Protein AF-A0A9W7FNN8-F1 (afdb_monomer)

Sequence (179 aa):
MGNTVNIPQESGNGWVILHVDRQCIEVTVSSDQAADPKLLAFGVQPHDFRQKTEDFSTQVNAQVKPAYYKMFGAIAFATIFANIGTRLLEFNVAMVKAIAYIPLIWSIWVLIKTMKGLPEKISTVFESWKVLGITAEYYPGSKHSKPRLGFKLPTDQRGTNVARFPSTSSSSSSPMFNK

pLDDT: mean 76.09, std 14.09, range [31.81, 92.12]

Radius of gyration: 24.78 Å; Cα contacts (8 Å, |Δi|>4): 194; chains: 1; bounding box: 66×37×90 Å

Mean predicted aligned error: 11.47 Å

Secondary structure (DSSP, 8-state):
--------SSSBTTEEEEEEEEETTEEEE-TT-PPPHHHHHTT--HHHHHHHHHHHHHHHHHHHHHHHHHHHHHHHHHHHHHHHHHHH--S-HHHHHHHHHHHHHHHHHHHHHHHHHHHHHHHHHTGGGGGGT-EEEEE--BTTB--EEEEEPPB-TTS-B------------------

Structure (mmCIF, N/CA/C/O backbone):
data_AF-A0A9W7FNN8-F1
#
_entry.id   AF-A0A9W7FNN8-F1
#
loop_
_atom_site.group_PDB
_atom_site.id
_atom_site.type_symbol
_atom_site.label_atom_id
_atom_site.label_alt_id
_atom_site.label_comp_id
_atom_site.label_asym_id
_atom_site.label_entity_id
_atom_site.label_seq_id
_atom_site.pdbx_PDB_ins_code
_atom_site.Cartn_x
_atom_site.Cartn_y
_atom_site.Cartn_z
_atom_site.occupancy
_atom_site.B_iso_or_equiv
_atom_site.auth_seq_id
_atom_site.auth_comp_id
_atom_site.auth_asym_id
_atom_site.auth_atom_id
_atom_site.pdbx_PDB_model_num
ATOM 1 N N . MET A 1 1 ? 13.471 -17.388 6.852 1.00 31.81 1 MET A N 1
ATOM 2 C CA . MET A 1 1 ? 12.270 -18.170 7.207 1.00 31.81 1 MET A CA 1
ATOM 3 C C . MET A 1 1 ? 11.474 -17.321 8.183 1.00 31.81 1 MET A C 1
ATOM 5 O O . MET A 1 1 ? 11.902 -17.168 9.316 1.00 31.81 1 MET A O 1
ATOM 9 N N . GLY A 1 2 ? 10.453 -16.610 7.700 1.00 33.38 2 GLY A N 1
ATOM 10 C CA . GLY A 1 2 ? 9.653 -15.715 8.540 1.00 33.38 2 GLY A CA 1
ATOM 11 C C . GLY A 1 2 ? 8.523 -16.500 9.188 1.00 33.38 2 GLY A C 1
ATOM 12 O O . GLY A 1 2 ? 7.843 -17.240 8.482 1.00 33.38 2 GLY A O 1
ATOM 13 N N . ASN A 1 3 ? 8.349 -16.352 10.502 1.00 33.22 3 ASN A N 1
ATOM 14 C CA . ASN A 1 3 ? 7.193 -16.873 11.225 1.00 33.22 3 ASN A CA 1
ATOM 15 C C . ASN A 1 3 ? 5.914 -16.449 10.496 1.00 33.22 3 ASN A C 1
ATOM 17 O O . ASN A 1 3 ? 5.559 -15.270 10.482 1.00 33.22 3 ASN A O 1
ATOM 21 N N . THR A 1 4 ? 5.217 -17.412 9.900 1.00 39.44 4 THR A N 1
ATOM 22 C CA . THR A 1 4 ? 3.808 -17.282 9.544 1.00 39.44 4 THR A CA 1
ATOM 23 C C . THR A 1 4 ? 3.034 -17.191 10.846 1.00 39.44 4 THR A C 1
ATOM 25 O O . THR A 1 4 ? 2.584 -18.193 11.396 1.00 39.44 4 THR A O 1
ATOM 28 N N . VAL A 1 5 ? 2.923 -15.975 11.378 1.00 51.59 5 VAL A N 1
ATOM 29 C CA . VAL A 1 5 ? 1.846 -15.640 12.303 1.00 51.59 5 VAL A CA 1
ATOM 30 C C . VAL A 1 5 ? 0.560 -16.057 11.588 1.00 51.59 5 VAL A C 1
ATOM 32 O O . VAL A 1 5 ? 0.336 -15.649 10.447 1.00 51.59 5 VAL A O 1
ATOM 35 N N . ASN A 1 6 ? -0.219 -16.949 12.204 1.00 56.56 6 ASN A N 1
ATOM 36 C CA . ASN A 1 6 ? -1.525 -17.379 11.706 1.00 56.56 6 ASN A CA 1
ATOM 37 C C . ASN A 1 6 ? -2.451 -16.157 11.693 1.00 56.56 6 ASN A C 1
ATOM 39 O O . ASN A 1 6 ? -3.118 -15.855 12.680 1.00 56.56 6 ASN A O 1
ATOM 43 N N . ILE A 1 7 ? -2.416 -15.404 10.596 1.00 57.50 7 ILE A N 1
ATOM 44 C CA . ILE A 1 7 ? -3.214 -14.198 10.413 1.00 57.50 7 ILE A CA 1
ATOM 45 C C . ILE A 1 7 ? -4.575 -14.632 9.867 1.00 57.50 7 ILE A C 1
ATOM 47 O O . ILE A 1 7 ? -4.625 -15.320 8.839 1.00 57.50 7 ILE A O 1
ATOM 51 N N . PRO A 1 8 ? -5.677 -14.253 10.527 1.00 63.59 8 PRO A N 1
ATOM 52 C CA . PRO A 1 8 ? -7.001 -14.654 10.093 1.00 63.59 8 PRO A CA 1
ATOM 53 C C . PRO A 1 8 ? -7.336 -14.008 8.748 1.00 63.59 8 PRO A C 1
ATOM 55 O O . PRO A 1 8 ? -7.080 -12.826 8.509 1.00 63.59 8 PRO A O 1
ATOM 58 N N . GLN A 1 9 ? -7.880 -14.813 7.835 1.00 69.38 9 GLN A N 1
ATOM 59 C CA . GLN A 1 9 ? -8.266 -14.331 6.511 1.00 69.38 9 GLN A CA 1
ATOM 60 C C . GLN A 1 9 ? -9.584 -13.554 6.519 1.00 69.38 9 GLN A C 1
ATOM 62 O O . GLN A 1 9 ? -9.827 -12.792 5.583 1.00 69.38 9 GLN A O 1
ATOM 67 N N . GLU A 1 10 ? -10.363 -13.730 7.584 1.00 72.62 10 GLU A N 1
ATOM 68 C CA . GLU A 1 10 ? -11.702 -13.197 7.804 1.00 72.62 10 GLU A CA 1
ATOM 69 C C . GLU A 1 10 ? -11.789 -12.579 9.207 1.00 72.62 10 GLU A C 1
ATOM 71 O O . GLU A 1 10 ? -11.004 -12.914 10.099 1.00 72.62 10 GLU A O 1
ATOM 76 N N . SER A 1 11 ? -12.750 -11.678 9.423 1.00 74.50 11 SER A N 1
ATOM 77 C CA . SER A 1 11 ? -13.026 -11.120 10.751 1.00 74.50 11 SER A CA 1
ATOM 78 C C . SER A 1 11 ? -13.416 -12.233 11.737 1.00 74.50 11 SER A C 1
ATOM 80 O O . SER A 1 11 ? -14.366 -12.974 11.511 1.00 74.50 11 SER A O 1
ATOM 82 N N . GLY A 1 12 ? -12.724 -12.324 12.875 1.00 72.12 12 GLY A N 1
ATOM 83 C CA . GLY A 1 12 ? -12.831 -13.442 13.82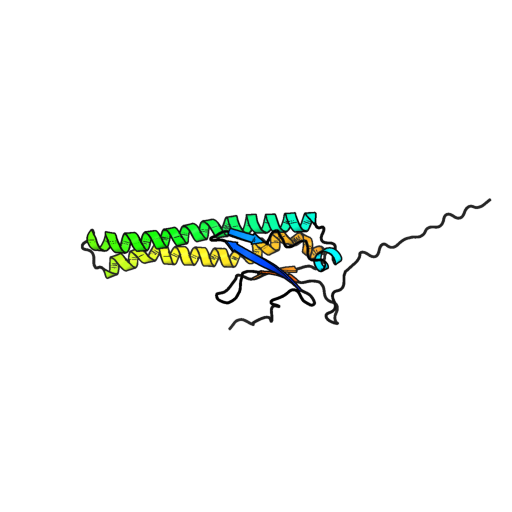3 1.00 72.12 12 GLY A CA 1
ATOM 84 C C . GLY A 1 12 ? -12.699 -13.012 15.286 1.00 72.12 12 GLY A C 1
ATOM 85 O O . GLY A 1 12 ? -12.889 -11.836 15.615 1.00 72.12 12 GLY A O 1
ATOM 86 N N . ASN A 1 13 ? -12.413 -13.956 16.188 1.00 68.38 13 ASN A N 1
ATOM 87 C CA . ASN A 1 13 ? -12.149 -13.647 17.599 1.00 68.38 13 ASN A CA 1
ATOM 88 C C . ASN A 1 13 ? -10.856 -12.825 17.708 1.00 68.38 13 ASN A C 1
ATOM 90 O O . ASN A 1 13 ? -9.796 -13.272 17.274 1.00 68.38 13 ASN A O 1
ATOM 94 N N . GLY A 1 14 ? -10.954 -11.604 18.239 1.00 73.88 14 GLY A N 1
ATOM 95 C CA . GLY A 1 14 ? -9.826 -10.680 18.378 1.00 73.88 14 GLY A CA 1
ATOM 96 C C . GLY A 1 14 ? -9.415 -9.907 17.122 1.00 73.88 14 GLY A C 1
ATOM 97 O O . GLY A 1 14 ? -8.509 -9.088 17.225 1.00 73.88 14 GLY A O 1
ATOM 98 N N . TRP A 1 15 ? -10.048 -10.118 15.959 1.00 79.69 15 TRP A N 1
ATOM 99 C CA . TRP A 1 15 ? -9.644 -9.459 14.707 1.00 79.69 15 TRP A CA 1
ATOM 100 C C . TRP A 1 15 ? -10.822 -8.950 13.881 1.00 79.69 15 TRP A C 1
ATOM 102 O O . TRP A 1 15 ? -11.808 -9.660 13.669 1.00 79.69 15 TRP A O 1
ATOM 112 N N . VAL A 1 16 ? -10.665 -7.742 13.347 1.00 81.06 16 VAL A N 1
ATOM 113 C CA . VAL A 1 16 ? -11.502 -7.175 12.284 1.00 81.06 16 VAL A CA 1
ATOM 114 C C . VAL A 1 16 ? -10.626 -6.985 11.054 1.00 81.06 16 VAL A C 1
ATOM 116 O O . VAL A 1 16 ? -9.593 -6.327 11.139 1.00 81.06 16 VAL A O 1
ATOM 119 N N . ILE A 1 17 ? -11.006 -7.577 9.924 1.00 80.62 17 ILE A N 1
ATOM 120 C CA . ILE A 1 17 ? -10.241 -7.509 8.676 1.00 80.62 17 ILE A CA 1
ATOM 121 C C . ILE A 1 17 ? -11.026 -6.686 7.657 1.00 80.62 17 ILE A C 1
ATOM 123 O O . ILE A 1 17 ? -12.119 -7.067 7.244 1.00 80.62 17 ILE A O 1
ATOM 127 N N . LEU A 1 18 ? -10.444 -5.574 7.213 1.00 80.44 18 LEU A N 1
ATOM 128 C CA . LEU A 1 18 ? -10.942 -4.813 6.075 1.00 80.44 18 LEU A CA 1
ATOM 129 C C . LEU A 1 18 ? -10.204 -5.239 4.810 1.00 80.44 18 LEU A C 1
ATOM 131 O O . LEU A 1 18 ? -8.967 -5.327 4.776 1.00 80.44 18 LEU A O 1
ATOM 135 N N . HIS A 1 19 ? -10.974 -5.495 3.758 1.00 78.56 19 HIS A N 1
ATOM 136 C CA . HIS A 1 19 ? -10.416 -5.791 2.452 1.00 78.56 19 HIS A CA 1
ATOM 137 C C . HIS A 1 19 ? -10.091 -4.482 1.758 1.00 78.56 19 HIS A C 1
ATOM 139 O O . HIS A 1 19 ? -10.927 -3.588 1.630 1.00 78.56 19 HIS A O 1
ATOM 145 N N . VAL A 1 20 ? -8.843 -4.382 1.324 1.00 73.94 20 VAL A N 1
ATOM 146 C CA . VAL A 1 20 ? -8.372 -3.221 0.597 1.00 73.94 20 VAL A CA 1
ATOM 147 C C . VAL A 1 20 ? -8.428 -3.583 -0.875 1.00 73.94 20 VAL A C 1
ATOM 149 O O . VAL A 1 20 ? -7.730 -4.496 -1.330 1.00 73.94 20 VAL A O 1
ATOM 152 N N . ASP A 1 21 ? -9.291 -2.902 -1.615 1.00 72.88 21 ASP A N 1
ATOM 153 C CA . ASP A 1 21 ? -9.341 -3.077 -3.052 1.00 72.88 21 ASP A CA 1
ATOM 154 C C . ASP A 1 21 ? -8.202 -2.310 -3.704 1.00 72.88 21 ASP A C 1
ATOM 156 O O . ASP A 1 21 ? -7.802 -1.215 -3.294 1.00 72.88 21 ASP A O 1
ATOM 160 N N . ARG A 1 22 ? -7.644 -2.958 -4.722 1.00 62.62 22 ARG A N 1
ATOM 161 C CA . ARG A 1 22 ? -6.532 -2.437 -5.492 1.00 62.62 22 ARG A CA 1
ATOM 162 C C . ARG A 1 22 ? -6.968 -2.282 -6.936 1.00 62.62 22 ARG A C 1
ATOM 164 O O . ARG A 1 22 ? -6.872 -3.232 -7.711 1.00 62.62 22 ARG A O 1
ATOM 171 N N . GLN A 1 23 ? -7.457 -1.101 -7.292 1.00 65.69 23 GLN A N 1
ATOM 172 C CA . GLN A 1 23 ? -7.793 -0.779 -8.675 1.00 65.69 23 GLN A CA 1
ATOM 173 C C . GLN A 1 23 ? -6.600 -0.091 -9.333 1.00 65.69 23 GLN A C 1
ATOM 175 O O . GLN A 1 23 ? -6.262 1.045 -9.007 1.00 65.69 23 GLN A O 1
ATOM 180 N N . CYS A 1 24 ? -5.938 -0.803 -10.249 1.00 59.69 24 CYS A N 1
ATOM 181 C CA . CYS A 1 24 ? -4.736 -0.371 -10.971 1.00 59.69 24 CYS A CA 1
ATOM 182 C C . CYS A 1 24 ? -3.555 -0.007 -10.047 1.00 59.69 24 CYS A C 1
ATOM 184 O O . CYS A 1 24 ? -2.635 -0.802 -9.857 1.00 59.69 24 CYS A O 1
ATOM 186 N N . ILE A 1 25 ? -3.582 1.199 -9.479 1.00 63.28 25 ILE A N 1
ATOM 187 C CA . ILE A 1 25 ? -2.537 1.807 -8.645 1.00 63.28 25 ILE A CA 1
ATOM 188 C C . ILE A 1 25 ? -3.136 2.371 -7.341 1.00 63.28 25 ILE A C 1
ATOM 190 O O . ILE A 1 25 ? -2.406 2.682 -6.401 1.00 63.28 25 ILE A O 1
ATOM 194 N N . GLU A 1 26 ? -4.461 2.480 -7.269 1.00 70.75 26 GLU A N 1
ATOM 195 C CA . GLU A 1 26 ? -5.171 3.023 -6.122 1.00 70.75 26 GLU A CA 1
ATOM 196 C C . GLU A 1 26 ? -5.464 1.933 -5.100 1.00 70.75 26 GLU A C 1
ATOM 198 O O . GLU A 1 26 ? -5.762 0.786 -5.433 1.00 70.75 26 GLU A O 1
ATOM 203 N N . VAL A 1 27 ? -5.334 2.322 -3.843 1.00 72.00 27 VAL A N 1
ATOM 204 C CA . VAL A 1 27 ? -5.569 1.532 -2.650 1.00 72.00 27 VAL A CA 1
ATOM 205 C C . VAL A 1 27 ? -6.743 2.186 -1.945 1.00 72.00 27 VAL A C 1
ATOM 207 O O . VAL A 1 27 ? -6.612 3.302 -1.447 1.00 72.00 27 VAL A O 1
ATOM 210 N N . THR A 1 28 ? -7.885 1.511 -1.930 1.00 74.88 28 THR A N 1
ATOM 211 C CA . THR A 1 28 ? -9.118 2.014 -1.319 1.00 74.88 28 THR A CA 1
ATOM 212 C C . THR A 1 28 ? -9.681 0.967 -0.374 1.00 74.88 28 THR A C 1
ATOM 214 O O . THR A 1 28 ? -9.722 -0.220 -0.700 1.00 74.88 28 THR A O 1
ATOM 217 N N . VAL A 1 29 ? -10.129 1.392 0.804 1.00 72.62 29 VAL A N 1
ATOM 218 C CA . VAL A 1 29 ? -11.006 0.556 1.631 1.00 72.62 29 VAL A CA 1
ATOM 219 C C . VAL A 1 29 ? -12.386 0.597 0.981 1.00 72.62 29 VAL A C 1
ATOM 221 O O . VAL A 1 29 ? -12.836 1.675 0.596 1.00 72.62 29 VAL A O 1
ATOM 224 N N . SER A 1 30 ? -13.018 -0.561 0.786 1.00 65.62 30 SER A N 1
ATOM 225 C CA . SER A 1 30 ? -14.325 -0.627 0.123 1.00 65.62 30 SER A CA 1
ATOM 226 C C . SER A 1 30 ? -15.349 0.243 0.865 1.00 65.62 30 SER A C 1
ATOM 228 O O . SER A 1 30 ? -15.529 0.098 2.074 1.00 65.62 30 SER A O 1
ATOM 230 N N . SER A 1 31 ? -16.013 1.148 0.139 1.00 55.91 31 SER A N 1
ATOM 231 C CA . SER A 1 31 ? -17.010 2.089 0.677 1.00 55.91 31 SER A CA 1
ATOM 232 C C . SER A 1 31 ? -18.237 1.404 1.277 1.00 55.91 31 SER A C 1
ATOM 234 O O . SER A 1 31 ? -18.948 2.013 2.075 1.00 55.91 31 SER A O 1
ATOM 236 N N . ASP A 1 32 ? -18.466 0.144 0.907 1.00 56.25 32 ASP A N 1
ATOM 237 C CA . ASP A 1 32 ? -19.594 -0.664 1.371 1.00 56.25 32 ASP A CA 1
ATOM 238 C C . ASP A 1 32 ? -19.321 -1.286 2.750 1.00 56.25 32 ASP A C 1
ATOM 240 O O . ASP A 1 32 ? -20.231 -1.807 3.399 1.00 56.25 32 ASP A O 1
ATOM 244 N N . GLN A 1 33 ? -18.078 -1.204 3.243 1.00 63.09 33 GLN A N 1
ATOM 245 C CA . GLN A 1 33 ? -17.743 -1.592 4.607 1.00 63.09 33 GLN A CA 1
ATOM 246 C C . GLN A 1 33 ? -18.159 -0.477 5.572 1.00 63.09 33 GLN A C 1
ATOM 248 O O . GLN A 1 33 ? -17.379 0.408 5.925 1.00 63.09 33 GLN A O 1
ATOM 253 N N . ALA A 1 34 ? -19.415 -0.533 6.024 1.00 61.81 34 ALA A N 1
ATOM 254 C CA . ALA A 1 34 ? -19.820 0.153 7.246 1.00 61.81 34 ALA A CA 1
ATOM 255 C C . ALA A 1 34 ? -18.885 -0.255 8.400 1.00 61.81 34 ALA A C 1
ATOM 257 O O . ALA A 1 34 ? -18.375 -1.379 8.418 1.00 61.81 34 ALA A O 1
ATOM 258 N N . ALA A 1 35 ? -18.655 0.657 9.352 1.00 68.50 35 ALA A N 1
ATOM 259 C CA . ALA A 1 35 ? -17.822 0.383 10.519 1.00 68.50 35 ALA A CA 1
ATOM 260 C C . ALA A 1 35 ? -18.249 -0.946 11.165 1.00 68.50 35 ALA A C 1
ATOM 262 O O . ALA A 1 35 ? -19.415 -1.106 11.532 1.00 68.50 35 ALA A O 1
ATOM 263 N N . ASP A 1 36 ? -17.315 -1.901 11.254 1.00 77.81 36 ASP A N 1
ATOM 264 C CA . ASP A 1 36 ? -17.601 -3.245 11.761 1.00 77.81 36 ASP A CA 1
ATOM 265 C C . ASP A 1 36 ? -18.265 -3.129 13.148 1.00 77.81 36 ASP A C 1
ATOM 267 O O . ASP A 1 36 ? -17.744 -2.396 14.000 1.00 77.81 36 ASP A O 1
ATOM 271 N N . PRO A 1 37 ? -19.388 -3.827 13.415 1.00 79.19 37 PRO A N 1
ATOM 272 C CA . PRO A 1 37 ? -20.078 -3.764 14.703 1.00 79.19 37 PRO A CA 1
ATOM 273 C C . PRO A 1 37 ? -19.155 -4.013 15.900 1.00 79.19 37 PRO A C 1
ATOM 275 O O . PRO A 1 37 ? -19.376 -3.465 16.979 1.00 79.19 37 PRO A O 1
ATOM 278 N N . LYS A 1 38 ? -18.086 -4.800 15.716 1.00 81.19 38 LYS A N 1
ATOM 279 C CA . LYS A 1 38 ? -17.061 -5.015 16.738 1.00 81.19 38 LYS A CA 1
ATOM 280 C C . LYS A 1 38 ? -16.259 -3.746 17.004 1.00 81.19 38 LYS A C 1
ATOM 282 O O . LYS A 1 38 ? -16.040 -3.428 18.160 1.00 81.19 38 LYS A O 1
ATOM 287 N N . LEU A 1 39 ? -15.848 -2.990 15.988 1.00 81.25 39 LEU A N 1
ATOM 288 C CA . LEU A 1 39 ? -15.143 -1.717 16.202 1.00 81.25 39 LEU A CA 1
ATOM 289 C C . LEU A 1 39 ? -16.043 -0.700 16.914 1.00 81.25 39 LEU A C 1
ATOM 291 O O . LEU A 1 39 ? -15.593 -0.031 17.846 1.00 81.25 39 LEU A O 1
ATOM 295 N N . LEU A 1 40 ? -17.326 -0.654 16.542 1.00 83.81 40 LEU A N 1
ATOM 296 C CA . LEU A 1 40 ? -18.323 0.190 17.206 1.00 83.81 40 LEU A CA 1
ATOM 297 C C . LEU A 1 40 ? -18.490 -0.183 18.688 1.00 83.81 40 LEU A C 1
ATOM 299 O O . LEU A 1 40 ? -18.514 0.696 19.548 1.00 83.81 40 LEU A O 1
ATOM 303 N N . ALA A 1 41 ? -18.527 -1.481 19.010 1.00 82.25 41 ALA A N 1
ATOM 304 C CA . ALA A 1 41 ? -18.622 -1.973 20.387 1.00 82.25 41 ALA A CA 1
ATOM 305 C C . ALA A 1 41 ? -17.401 -1.615 21.259 1.00 82.25 41 ALA A C 1
ATOM 307 O O . ALA A 1 41 ? -17.515 -1.564 22.481 1.00 82.25 41 ALA A O 1
ATOM 308 N N . PHE A 1 42 ? -16.246 -1.343 20.645 1.00 80.19 42 PHE A N 1
ATOM 309 C CA . PHE A 1 42 ? -15.036 -0.869 21.326 1.00 80.19 42 PHE A CA 1
ATOM 310 C C . PHE A 1 42 ? -14.922 0.667 21.367 1.00 80.19 42 PHE A C 1
ATOM 312 O O . PHE A 1 42 ? -13.906 1.193 21.818 1.00 80.19 42 PHE A O 1
ATOM 319 N N . GLY A 1 43 ? -15.961 1.391 20.937 1.00 81.88 43 GLY A N 1
ATOM 320 C CA . GLY A 1 43 ? -16.048 2.848 21.045 1.00 81.88 43 GLY A CA 1
ATOM 321 C C . GLY A 1 43 ? -15.534 3.623 19.831 1.00 81.88 43 GLY A C 1
ATOM 322 O O . GLY A 1 43 ? -15.462 4.851 19.897 1.00 81.88 43 GLY A O 1
ATOM 323 N N . VAL A 1 44 ? -15.204 2.951 18.721 1.00 85.56 44 VAL A N 1
ATOM 324 C CA . VAL A 1 44 ? -14.881 3.637 17.461 1.00 85.56 44 VAL A CA 1
ATOM 325 C C . VAL A 1 44 ? -16.155 4.277 16.915 1.00 85.56 44 VAL A C 1
ATOM 327 O O . VAL A 1 44 ? -17.152 3.598 16.683 1.00 85.56 44 VAL A O 1
ATOM 330 N N . GLN A 1 45 ? -16.137 5.590 16.701 1.00 86.94 45 GLN A N 1
ATOM 331 C CA . GLN A 1 45 ? -17.285 6.302 16.142 1.00 86.94 45 GLN A CA 1
ATOM 332 C C . GLN A 1 45 ? -17.374 6.068 14.623 1.00 86.94 45 GLN A C 1
ATOM 334 O O . GLN A 1 45 ? -16.336 6.085 13.959 1.00 86.94 45 GLN A O 1
ATOM 339 N N . PRO A 1 46 ? -18.575 5.930 14.025 1.00 85.06 46 PRO A N 1
ATOM 340 C CA . PRO A 1 46 ? -18.718 5.717 12.579 1.00 85.06 46 PRO A CA 1
ATOM 341 C C . PRO A 1 46 ? -18.055 6.809 11.723 1.00 85.06 46 PRO A C 1
ATOM 343 O O . PRO A 1 46 ? -17.464 6.514 10.686 1.00 85.06 46 PRO A O 1
ATOM 346 N N . HIS A 1 47 ? -18.127 8.067 12.173 1.00 85.38 47 HIS A N 1
ATOM 347 C CA . HIS A 1 47 ? -17.465 9.193 11.510 1.00 85.38 47 HIS A CA 1
ATOM 348 C C . HIS A 1 47 ? -15.936 9.077 11.575 1.00 85.38 47 HIS A C 1
ATOM 350 O O . HIS A 1 47 ? -15.268 9.254 10.561 1.00 85.38 47 HIS A O 1
ATOM 356 N N . ASP A 1 48 ? -15.386 8.755 12.751 1.00 87.50 48 ASP A N 1
ATOM 357 C CA . ASP A 1 48 ? -13.939 8.587 12.940 1.00 87.50 48 ASP A CA 1
ATOM 358 C C . ASP A 1 48 ? -13.412 7.401 12.121 1.00 87.50 48 ASP A C 1
ATOM 360 O O . ASP A 1 48 ? -12.388 7.513 11.457 1.00 87.50 48 ASP A O 1
ATOM 364 N N . PHE A 1 49 ? -14.164 6.297 12.060 1.00 87.50 49 PHE A N 1
ATOM 365 C CA . PHE A 1 49 ? -13.861 5.179 11.168 1.00 87.50 49 PHE A CA 1
ATOM 366 C C . PHE A 1 49 ? -13.734 5.637 9.713 1.00 87.50 49 PHE A C 1
ATOM 368 O O . PHE A 1 49 ? -12.687 5.426 9.101 1.00 87.50 49 PHE A O 1
ATOM 375 N N . ARG A 1 50 ? -14.762 6.309 9.174 1.00 86.06 50 ARG A N 1
ATOM 376 C CA . ARG A 1 50 ? -14.755 6.783 7.783 1.00 86.06 50 ARG A CA 1
ATOM 377 C C . ARG A 1 50 ? -13.569 7.710 7.524 1.00 86.06 50 ARG A C 1
ATOM 379 O O . ARG A 1 50 ? -12.783 7.435 6.620 1.00 86.06 50 ARG A O 1
ATOM 386 N N . GLN A 1 51 ? -13.384 8.724 8.368 1.00 90.12 51 GLN A N 1
ATOM 387 C CA . GLN A 1 51 ? -12.286 9.680 8.246 1.00 90.12 51 GLN A CA 1
ATOM 388 C C . GLN A 1 51 ? -10.917 8.983 8.251 1.00 90.12 51 GLN A C 1
ATOM 390 O O . GLN A 1 51 ? -10.102 9.209 7.362 1.00 90.12 51 GLN A O 1
ATOM 395 N N . LYS A 1 52 ? -10.671 8.065 9.192 1.00 88.94 52 LYS A N 1
ATOM 396 C CA . LYS A 1 52 ? -9.401 7.329 9.276 1.00 88.94 52 LYS A CA 1
ATOM 397 C C . LYS A 1 52 ? -9.166 6.413 8.078 1.00 88.94 52 LYS A C 1
ATOM 399 O O . LYS A 1 52 ? -8.028 6.276 7.630 1.00 88.94 52 LYS A O 1
ATOM 404 N N . THR A 1 53 ? -10.213 5.789 7.537 1.00 86.12 53 THR A N 1
ATOM 405 C CA . THR A 1 53 ? -10.093 4.981 6.313 1.00 86.12 53 THR A CA 1
ATOM 406 C C . THR A 1 53 ? -9.828 5.826 5.062 1.00 86.12 53 THR A C 1
ATOM 408 O O . THR A 1 53 ? -9.056 5.405 4.195 1.00 86.12 53 THR A O 1
ATOM 411 N N . GLU A 1 54 ? -10.387 7.036 4.983 1.00 86.38 54 GLU A N 1
ATOM 412 C CA . GLU A 1 54 ? -10.102 8.008 3.921 1.00 86.38 54 GLU A CA 1
ATOM 413 C C . GLU A 1 54 ? -8.671 8.556 4.027 1.00 86.38 54 GLU A C 1
ATOM 415 O O . GLU A 1 54 ? -7.942 8.588 3.030 1.00 86.38 54 GLU A O 1
ATOM 420 N N . ASP A 1 55 ? -8.225 8.895 5.239 1.00 88.69 55 ASP A N 1
ATOM 421 C CA . ASP A 1 55 ? -6.850 9.315 5.523 1.00 88.69 55 ASP A CA 1
ATOM 422 C C . ASP A 1 55 ? -5.853 8.211 5.163 1.00 88.69 55 ASP A C 1
ATOM 424 O O . ASP A 1 55 ? -4.830 8.471 4.523 1.00 88.69 55 ASP A O 1
ATOM 428 N N . PHE A 1 56 ? -6.165 6.961 5.516 1.00 87.81 56 PHE A N 1
ATOM 429 C CA . PHE A 1 56 ? -5.390 5.790 5.117 1.00 87.81 56 PHE A CA 1
ATOM 430 C C . PHE A 1 56 ? -5.265 5.701 3.593 1.00 87.81 56 PHE A C 1
ATOM 432 O O . PHE A 1 56 ? -4.147 5.636 3.078 1.00 87.81 56 PHE A O 1
ATOM 439 N N . SER A 1 57 ? -6.390 5.737 2.871 1.00 85.44 57 SER A N 1
ATOM 440 C CA . SER A 1 57 ? -6.409 5.685 1.405 1.00 85.44 57 SER A CA 1
ATOM 441 C C . SER A 1 57 ? -5.542 6.799 0.818 1.00 85.44 57 SER A C 1
ATOM 443 O O . SER A 1 57 ? -4.649 6.545 0.010 1.00 85.44 57 SER A O 1
ATOM 445 N N . THR A 1 58 ? -5.718 8.030 1.294 1.00 87.00 58 THR A N 1
ATOM 446 C CA . THR A 1 58 ? -4.986 9.207 0.818 1.00 87.00 58 THR A CA 1
ATOM 447 C C . THR A 1 58 ? -3.481 9.083 1.060 1.00 87.00 58 THR A C 1
ATOM 449 O O . THR A 1 58 ? -2.685 9.256 0.132 1.00 87.00 58 THR A O 1
ATOM 452 N N . GLN A 1 59 ? -3.066 8.729 2.278 1.00 87.06 59 GLN A N 1
ATOM 453 C CA . GLN A 1 59 ? -1.650 8.627 2.636 1.00 87.06 59 GLN A CA 1
ATOM 454 C C . GLN A 1 59 ? -0.949 7.461 1.938 1.00 87.06 59 GLN A C 1
ATOM 456 O O . GLN A 1 59 ? 0.182 7.617 1.468 1.00 87.06 59 GLN A O 1
ATOM 461 N N . VAL A 1 60 ? -1.607 6.304 1.835 1.00 84.69 60 VAL A N 1
ATOM 462 C CA . VAL A 1 60 ? -1.057 5.142 1.130 1.00 84.69 60 VAL A CA 1
ATOM 463 C C . VAL A 1 60 ? -0.954 5.439 -0.365 1.00 84.69 60 VAL A C 1
ATOM 465 O O . VAL A 1 60 ? 0.107 5.225 -0.955 1.00 84.69 60 VAL A O 1
ATOM 468 N N . ASN A 1 61 ? -1.989 6.022 -0.975 1.00 84.44 61 ASN A N 1
ATOM 469 C CA . ASN A 1 61 ? -1.981 6.378 -2.394 1.00 84.44 61 ASN A CA 1
ATOM 470 C C . ASN A 1 61 ? -0.917 7.420 -2.739 1.00 84.44 61 ASN A C 1
ATOM 472 O O . ASN A 1 61 ? -0.254 7.281 -3.768 1.00 84.44 61 ASN A O 1
ATOM 476 N N . ALA A 1 62 ? -0.687 8.410 -1.874 1.00 86.75 62 ALA A N 1
ATOM 477 C CA . ALA A 1 62 ? 0.366 9.407 -2.064 1.00 86.75 62 ALA A CA 1
ATOM 478 C C . ALA A 1 62 ? 1.776 8.788 -2.137 1.00 86.75 62 ALA A C 1
ATOM 480 O O . ALA A 1 62 ? 2.664 9.346 -2.778 1.00 86.75 62 ALA A O 1
ATOM 481 N N . GLN A 1 63 ? 1.994 7.629 -1.509 1.00 85.25 63 GLN A N 1
ATOM 482 C CA . GLN A 1 63 ? 3.278 6.921 -1.521 1.00 85.25 63 GLN A CA 1
ATOM 483 C C . GLN A 1 63 ? 3.361 5.883 -2.643 1.00 85.25 63 GLN A C 1
ATOM 485 O O . GLN A 1 63 ? 4.376 5.768 -3.333 1.00 85.25 63 GLN A O 1
ATOM 490 N N . VAL A 1 64 ? 2.285 5.119 -2.828 1.00 84.00 64 VAL A N 1
ATOM 491 C CA . VAL A 1 64 ? 2.230 3.992 -3.758 1.00 84.00 64 VAL A CA 1
ATOM 492 C C . VAL A 1 64 ? 2.160 4.489 -5.203 1.00 84.00 64 VAL A C 1
ATOM 494 O O . VAL A 1 64 ? 2.934 4.009 -6.032 1.00 84.00 64 VAL A O 1
ATOM 497 N N . LYS A 1 65 ? 1.331 5.497 -5.514 1.00 85.75 65 LYS A N 1
ATOM 498 C CA . LYS A 1 65 ? 1.167 6.000 -6.891 1.00 85.75 65 LYS A CA 1
ATOM 499 C C . LYS A 1 65 ? 2.492 6.423 -7.537 1.00 85.75 65 LYS A C 1
ATOM 501 O O . LYS A 1 65 ? 2.812 5.889 -8.601 1.00 85.75 65 LYS A O 1
ATOM 506 N N . PRO A 1 66 ? 3.321 7.292 -6.923 1.00 86.75 66 PRO A N 1
ATOM 507 C CA . PRO A 1 66 ? 4.591 7.692 -7.527 1.00 86.75 66 PRO A CA 1
ATOM 508 C C . PRO A 1 66 ? 5.566 6.525 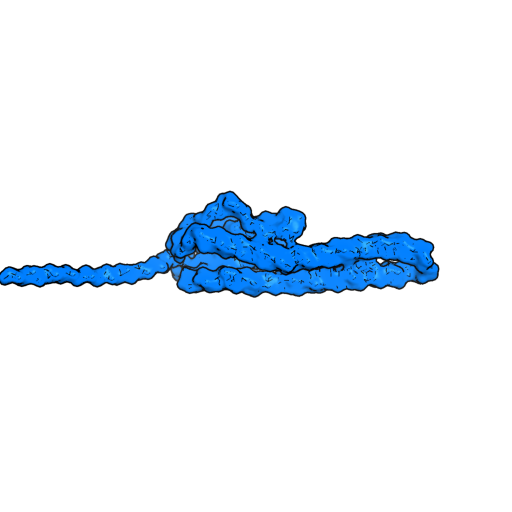-7.714 1.00 86.75 66 PRO A C 1
ATOM 510 O O . PRO A 1 66 ? 6.299 6.495 -8.702 1.00 86.75 66 PRO A O 1
ATOM 513 N N . ALA A 1 67 ? 5.586 5.557 -6.790 1.00 86.44 67 ALA A N 1
ATOM 514 C CA . ALA A 1 67 ? 6.445 4.379 -6.904 1.00 86.44 67 ALA A CA 1
ATOM 515 C C . ALA A 1 67 ? 6.050 3.509 -8.109 1.00 86.44 67 ALA A C 1
ATOM 517 O O . ALA A 1 67 ? 6.916 3.091 -8.877 1.00 86.44 67 ALA A O 1
ATOM 518 N N . TYR A 1 68 ? 4.747 3.310 -8.326 1.00 85.31 68 TYR A N 1
ATOM 519 C CA . TYR A 1 68 ? 4.235 2.605 -9.501 1.00 85.31 68 TYR A CA 1
ATOM 520 C C . TYR A 1 68 ? 4.515 3.355 -10.800 1.00 85.31 68 TYR A C 1
ATOM 522 O O . TYR A 1 68 ? 4.995 2.739 -11.747 1.00 85.31 68 TYR A O 1
ATOM 530 N N . TYR A 1 69 ? 4.304 4.673 -10.848 1.00 87.75 69 TYR A N 1
ATOM 531 C CA . TYR A 1 69 ? 4.640 5.462 -12.038 1.00 87.75 69 TYR A CA 1
ATOM 532 C C . TYR A 1 69 ? 6.128 5.382 -12.390 1.00 87.75 69 TYR A C 1
ATOM 534 O O . TYR A 1 69 ? 6.468 5.227 -13.560 1.00 87.75 69 TYR A O 1
ATOM 542 N N . LYS A 1 70 ? 7.023 5.404 -11.394 1.00 87.31 70 LYS A N 1
ATOM 543 C CA . LYS A 1 70 ? 8.463 5.191 -11.614 1.00 87.31 70 LYS A CA 1
ATOM 544 C C . LYS A 1 70 ? 8.764 3.797 -12.160 1.00 87.31 70 LYS A C 1
ATOM 546 O O . LYS A 1 70 ? 9.596 3.673 -13.052 1.00 87.31 70 LYS A O 1
ATOM 55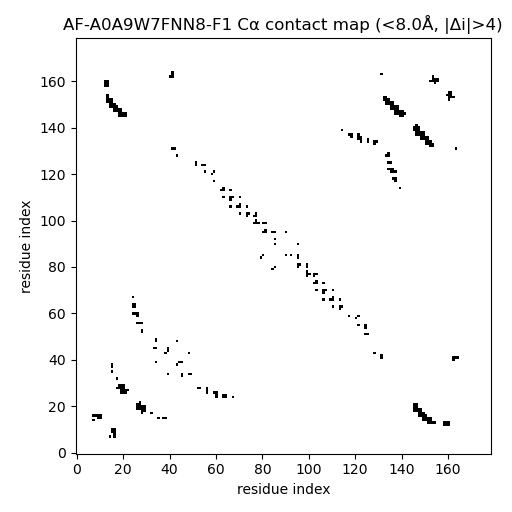1 N N . MET A 1 71 ? 8.087 2.763 -11.660 1.00 87.56 71 MET A N 1
ATOM 552 C CA . MET A 1 71 ? 8.244 1.392 -12.155 1.00 87.56 71 MET A CA 1
ATOM 553 C C . MET A 1 71 ? 7.756 1.252 -13.602 1.00 87.56 71 MET A C 1
ATOM 555 O O . MET A 1 71 ? 8.491 0.744 -14.444 1.00 87.56 71 MET A O 1
ATOM 559 N N . PHE A 1 72 ? 6.560 1.753 -13.921 1.00 89.12 72 PHE A N 1
ATOM 560 C CA . PHE A 1 72 ? 6.037 1.743 -15.289 1.00 89.12 72 PHE A CA 1
ATOM 561 C C . PHE A 1 72 ? 6.913 2.562 -16.239 1.00 89.12 72 PHE A C 1
ATOM 563 O O . PHE A 1 72 ? 7.216 2.097 -17.335 1.00 89.12 72 PHE A O 1
ATOM 570 N N . GLY A 1 73 ? 7.390 3.729 -15.801 1.00 89.88 73 GLY A N 1
ATOM 571 C CA . GLY A 1 73 ? 8.342 4.541 -16.554 1.00 89.88 73 GLY A CA 1
ATOM 572 C C . GLY A 1 73 ? 9.657 3.805 -16.819 1.00 89.88 73 GLY A C 1
ATOM 573 O O . GLY A 1 73 ? 10.150 3.829 -17.941 1.00 89.88 73 GLY A O 1
ATOM 574 N N . ALA A 1 74 ? 10.194 3.086 -15.829 1.00 90.44 74 ALA A N 1
ATOM 575 C CA . ALA A 1 74 ? 11.402 2.282 -15.997 1.00 90.44 74 ALA A CA 1
ATOM 576 C C . ALA A 1 74 ? 11.198 1.095 -16.954 1.00 90.44 74 ALA A C 1
ATOM 578 O O . ALA A 1 74 ? 12.081 0.808 -17.759 1.00 90.44 74 ALA A O 1
ATOM 579 N N . ILE A 1 75 ? 10.035 0.435 -16.916 1.00 89.56 75 ILE A N 1
ATOM 580 C CA . ILE A 1 75 ? 9.677 -0.639 -17.858 1.00 89.56 75 ILE A CA 1
ATOM 581 C C . ILE A 1 75 ? 9.555 -0.086 -19.282 1.00 89.56 75 ILE A C 1
ATOM 583 O O . ILE A 1 75 ? 10.123 -0.656 -20.217 1.00 89.56 75 ILE A O 1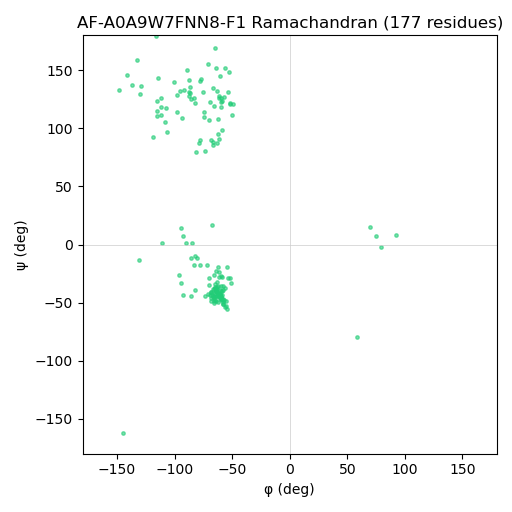
ATOM 587 N N . ALA A 1 76 ? 8.846 1.033 -19.454 1.00 89.50 76 ALA A N 1
ATOM 588 C CA . ALA A 1 76 ? 8.715 1.702 -20.743 1.00 89.50 76 ALA A CA 1
ATOM 589 C C . ALA A 1 76 ? 10.091 2.116 -21.284 1.00 89.50 76 ALA A C 1
ATOM 591 O O . ALA A 1 76 ? 10.420 1.799 -22.426 1.00 89.50 76 ALA A O 1
ATOM 592 N N . PHE A 1 77 ? 10.929 2.726 -20.442 1.00 89.50 77 PHE A N 1
ATOM 593 C CA . PHE A 1 77 ? 12.298 3.092 -20.793 1.00 89.50 77 PHE A CA 1
ATOM 594 C C . PHE A 1 77 ? 13.115 1.875 -21.225 1.00 89.50 77 PHE A C 1
ATOM 596 O O . PHE A 1 77 ? 13.696 1.894 -22.305 1.00 89.50 77 PHE A O 1
ATOM 603 N N . ALA A 1 78 ? 13.128 0.801 -20.432 1.00 88.69 78 ALA A N 1
ATOM 604 C CA . ALA A 1 78 ? 13.887 -0.403 -20.751 1.00 88.69 78 ALA A CA 1
ATOM 605 C C . ALA A 1 78 ? 13.445 -1.014 -22.091 1.00 88.69 78 ALA A C 1
ATOM 607 O O . ALA A 1 78 ? 14.283 -1.422 -22.892 1.00 88.69 78 ALA A O 1
ATOM 608 N N . THR A 1 79 ? 12.138 -1.015 -22.366 1.00 86.44 79 THR A N 1
ATOM 609 C CA . THR A 1 79 ? 11.559 -1.547 -23.609 1.00 86.44 79 THR A CA 1
ATOM 610 C C . THR A 1 79 ? 11.934 -0.692 -24.821 1.00 86.44 79 THR A C 1
ATOM 612 O O . THR A 1 79 ? 12.344 -1.220 -25.855 1.00 86.44 79 THR A O 1
ATOM 615 N N . ILE A 1 80 ? 11.823 0.633 -24.706 1.00 87.12 80 ILE A N 1
ATOM 616 C CA . ILE A 1 80 ? 12.155 1.571 -25.785 1.00 87.12 80 ILE A CA 1
ATOM 617 C C . ILE A 1 80 ? 13.665 1.563 -26.038 1.00 87.12 80 ILE A C 1
ATOM 619 O O . ILE A 1 80 ? 14.098 1.396 -27.176 1.00 87.12 80 ILE A O 1
ATOM 623 N N . PHE A 1 81 ? 14.473 1.681 -24.985 1.00 85.50 81 PHE A N 1
ATOM 624 C CA . PHE A 1 81 ? 15.928 1.757 -25.085 1.00 85.50 81 PHE A CA 1
ATOM 625 C C . PHE A 1 81 ? 16.538 0.454 -25.606 1.00 85.50 81 PHE A C 1
ATOM 627 O O . PHE A 1 81 ? 17.440 0.496 -26.436 1.00 85.50 81 PHE A O 1
ATOM 634 N N . ALA A 1 82 ? 16.018 -0.710 -25.205 1.00 80.50 82 ALA A N 1
ATOM 635 C CA . ALA A 1 82 ? 16.479 -1.984 -25.748 1.00 80.50 82 ALA A CA 1
ATOM 636 C C . ALA A 1 82 ? 16.172 -2.127 -27.249 1.00 80.50 82 ALA A C 1
ATOM 638 O O . ALA A 1 82 ? 17.000 -2.661 -27.982 1.00 80.50 82 ALA A O 1
ATOM 639 N N . ASN A 1 83 ? 15.023 -1.638 -27.725 1.00 82.81 83 ASN A N 1
ATOM 640 C CA . ASN A 1 83 ? 14.624 -1.767 -29.131 1.00 82.81 83 ASN A CA 1
ATOM 641 C C . ASN A 1 83 ? 15.248 -0.705 -30.047 1.00 82.81 83 ASN A C 1
ATOM 643 O O . ASN A 1 83 ? 15.626 -1.010 -31.175 1.00 82.81 83 ASN A O 1
ATOM 647 N N . ILE A 1 84 ? 15.347 0.538 -29.578 1.00 84.56 84 ILE A N 1
ATOM 648 C CA . ILE A 1 84 ? 15.895 1.657 -30.353 1.00 84.56 84 ILE A CA 1
ATOM 649 C C . ILE A 1 84 ? 17.416 1.711 -30.210 1.00 84.56 84 ILE A C 1
ATOM 651 O O . ILE A 1 84 ? 18.128 1.847 -31.202 1.00 84.56 84 ILE A O 1
ATOM 655 N N . GLY A 1 85 ? 17.930 1.552 -28.989 1.00 76.56 85 GLY A N 1
ATOM 656 C CA . GLY A 1 85 ? 19.358 1.632 -28.699 1.00 76.56 85 GLY A CA 1
ATOM 657 C C . GLY A 1 85 ? 20.163 0.547 -29.405 1.00 76.56 85 GLY A C 1
ATOM 658 O O . GLY A 1 85 ? 21.237 0.837 -29.904 1.00 76.56 85 GLY A O 1
ATOM 659 N N . THR A 1 86 ? 19.630 -0.670 -29.544 1.00 74.88 86 THR A N 1
ATOM 660 C CA . THR A 1 86 ? 20.312 -1.744 -30.295 1.00 74.88 86 THR A CA 1
ATOM 661 C C . THR A 1 86 ? 20.324 -1.531 -31.808 1.00 74.88 86 THR A C 1
ATOM 663 O O . THR A 1 86 ? 21.112 -2.171 -32.495 1.00 74.88 86 THR A O 1
ATOM 666 N N . ARG A 1 87 ? 19.461 -0.651 -32.335 1.00 78.62 87 ARG A N 1
ATOM 667 C CA . ARG A 1 87 ? 19.404 -0.307 -33.765 1.00 78.62 87 ARG A CA 1
ATOM 668 C C . ARG A 1 87 ? 20.214 0.940 -34.111 1.00 78.62 87 ARG A C 1
ATOM 670 O O . ARG A 1 87 ? 20.712 1.029 -35.224 1.00 78.62 87 ARG A O 1
ATOM 677 N N . LEU A 1 88 ? 20.297 1.903 -33.193 1.00 76.69 88 LEU A N 1
ATOM 678 C CA . LEU A 1 88 ? 20.980 3.184 -33.414 1.00 76.69 88 LEU A CA 1
ATOM 679 C C . LEU A 1 88 ? 22.416 3.207 -32.901 1.00 76.69 88 LEU A C 1
ATOM 681 O O . LEU A 1 88 ? 23.218 4.002 -33.378 1.00 76.69 88 LEU A O 1
ATOM 685 N N . LEU A 1 89 ? 22.732 2.387 -31.902 1.00 70.44 89 LEU A N 1
ATOM 686 C CA . LEU A 1 89 ? 24.058 2.344 -31.320 1.00 70.44 89 LEU A CA 1
ATOM 687 C C . LEU A 1 89 ? 24.738 1.056 -31.771 1.00 70.44 89 LEU A C 1
ATOM 689 O O . LEU A 1 89 ? 24.318 -0.032 -31.386 1.00 70.44 89 LEU A O 1
ATOM 693 N N . GLU A 1 90 ? 25.841 1.178 -32.507 1.00 69.88 90 GLU A N 1
ATOM 694 C CA . GLU A 1 90 ? 26.736 0.065 -32.876 1.00 69.88 90 GLU A CA 1
ATOM 695 C C . GLU A 1 90 ? 27.488 -0.530 -31.662 1.00 69.88 90 GLU A C 1
ATOM 697 O O . GLU A 1 90 ? 28.493 -1.225 -31.793 1.00 69.88 90 GLU A O 1
ATOM 702 N N . PHE A 1 91 ? 27.021 -0.250 -30.443 1.00 67.31 91 PHE A N 1
ATOM 703 C CA . PHE A 1 91 ? 27.565 -0.828 -29.227 1.00 67.31 91 PHE A CA 1
ATOM 704 C C . PHE A 1 91 ? 27.205 -2.308 -29.115 1.00 67.31 91 PHE A C 1
ATOM 706 O O . PHE A 1 91 ? 26.183 -2.784 -29.610 1.00 67.31 91 PHE A O 1
ATOM 713 N N . ASN A 1 92 ? 28.030 -3.037 -28.361 1.00 79.75 92 ASN A N 1
ATOM 714 C CA . ASN A 1 92 ? 27.741 -4.411 -27.981 1.00 79.75 92 ASN A CA 1
ATOM 715 C C . ASN A 1 92 ? 26.334 -4.498 -27.355 1.00 79.75 92 ASN A C 1
ATOM 717 O O . ASN A 1 92 ? 26.052 -3.874 -26.328 1.00 79.75 92 ASN A O 1
ATOM 721 N N . VAL A 1 93 ? 25.462 -5.305 -27.966 1.00 76.31 93 VAL A N 1
ATOM 722 C CA . VAL A 1 93 ? 24.061 -5.516 -27.563 1.00 76.31 93 VAL A CA 1
ATOM 723 C C . VAL A 1 93 ? 23.938 -5.853 -26.072 1.00 76.31 93 VAL A C 1
ATOM 725 O O . VAL A 1 93 ? 22.970 -5.449 -25.423 1.00 76.31 93 VAL A O 1
ATOM 728 N N . ALA A 1 94 ? 24.921 -6.555 -25.500 1.00 79.25 94 ALA A N 1
ATOM 729 C CA . ALA A 1 94 ? 24.952 -6.878 -24.077 1.00 79.25 94 ALA A CA 1
ATOM 730 C C . ALA A 1 94 ? 25.070 -5.627 -23.189 1.00 79.25 94 ALA A C 1
ATOM 732 O O . ALA A 1 94 ? 24.382 -5.524 -22.174 1.00 79.25 94 ALA A O 1
ATOM 733 N N . MET A 1 95 ? 25.887 -4.649 -23.588 1.00 82.12 95 MET A N 1
ATOM 734 C CA . MET A 1 95 ? 26.094 -3.403 -22.846 1.00 82.12 95 MET A CA 1
ATOM 735 C C . MET A 1 95 ? 24.854 -2.502 -22.907 1.00 82.12 95 MET A C 1
ATOM 737 O O . MET A 1 95 ? 24.424 -1.974 -21.883 1.00 82.12 95 MET A O 1
ATOM 741 N N . VAL A 1 96 ? 24.222 -2.390 -24.081 1.00 79.25 96 VAL A N 1
ATOM 742 C CA . VAL A 1 96 ? 22.974 -1.625 -24.261 1.00 79.25 96 VAL A CA 1
ATOM 743 C C . VAL A 1 96 ? 21.854 -2.199 -23.388 1.00 79.25 96 VAL A C 1
ATOM 745 O O . VAL A 1 96 ? 21.151 -1.453 -22.705 1.00 79.25 96 VAL 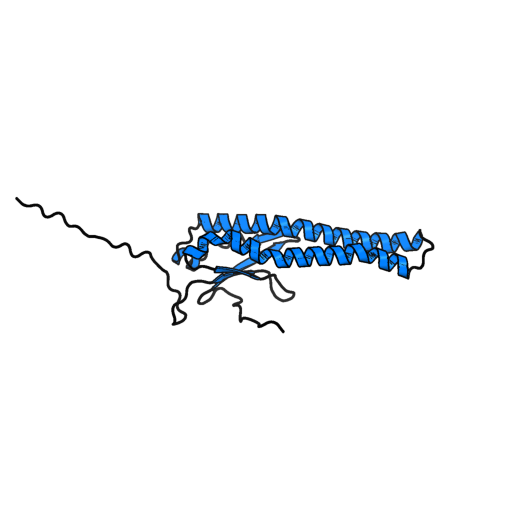A O 1
ATOM 748 N N . LYS A 1 97 ? 21.728 -3.532 -23.342 1.00 76.19 97 LYS A N 1
ATOM 749 C CA . LYS A 1 97 ? 20.773 -4.213 -22.457 1.00 76.19 97 LYS A CA 1
ATOM 750 C C . LYS A 1 97 ? 21.091 -3.975 -20.981 1.00 76.19 97 LYS A C 1
ATOM 752 O O . LYS A 1 97 ? 20.179 -3.660 -20.226 1.00 76.19 97 LYS A O 1
ATOM 757 N N . ALA A 1 98 ? 22.356 -4.071 -20.568 1.00 83.81 98 ALA A N 1
ATOM 758 C CA . ALA A 1 98 ? 22.753 -3.834 -19.178 1.00 83.81 98 ALA A CA 1
ATOM 759 C C . ALA A 1 98 ? 22.377 -2.420 -18.698 1.00 83.81 98 ALA A C 1
A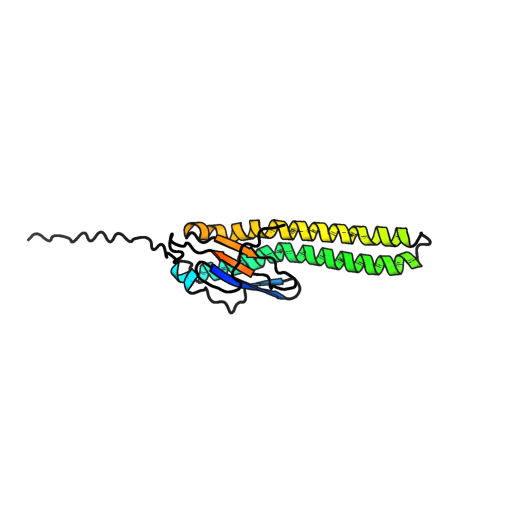TOM 761 O O . ALA A 1 98 ? 21.801 -2.270 -17.620 1.00 83.81 98 ALA A O 1
ATOM 762 N N . ILE A 1 99 ? 22.616 -1.396 -19.524 1.00 84.38 99 ILE A N 1
ATOM 763 C CA . ILE A 1 99 ? 22.252 -0.004 -19.217 1.00 84.38 99 ILE A CA 1
ATOM 764 C C . ILE A 1 99 ? 20.729 0.157 -19.109 1.00 84.38 99 ILE A C 1
ATOM 766 O O . ILE A 1 99 ? 20.246 0.820 -18.190 1.00 84.38 99 ILE A O 1
ATOM 770 N N . ALA A 1 100 ? 19.964 -0.504 -19.985 1.00 83.25 100 ALA A N 1
ATOM 771 C CA . ALA A 1 100 ? 18.500 -0.477 -19.957 1.00 83.25 100 ALA A CA 1
ATOM 772 C C . ALA A 1 100 ? 17.909 -0.998 -18.631 1.00 83.25 100 ALA A C 1
ATOM 774 O O . ALA A 1 100 ? 16.830 -0.565 -18.226 1.00 83.25 100 ALA A O 1
ATOM 775 N N . TYR A 1 101 ? 18.611 -1.901 -17.935 1.00 86.19 101 TYR A N 1
ATOM 776 C CA . TYR A 1 101 ? 18.156 -2.467 -16.663 1.00 86.19 101 TYR A CA 1
ATOM 777 C C . TYR A 1 101 ? 18.461 -1.597 -15.439 1.00 86.19 101 TYR A C 1
ATOM 779 O O . TYR A 1 101 ? 17.817 -1.789 -14.407 1.00 86.19 101 TYR A O 1
ATOM 787 N N . ILE A 1 102 ? 19.382 -0.628 -15.518 1.00 88.81 102 ILE A N 1
ATOM 788 C CA . ILE A 1 102 ? 19.744 0.218 -14.365 1.00 88.81 102 ILE A CA 1
ATOM 789 C C . ILE A 1 102 ? 18.513 0.962 -13.803 1.00 88.81 102 ILE A C 1
ATOM 791 O O . ILE A 1 102 ? 18.254 0.844 -12.599 1.00 88.81 102 ILE A O 1
ATOM 795 N N . PRO A 1 103 ? 17.686 1.648 -14.622 1.00 89.25 103 PRO A N 1
ATOM 796 C CA . PRO A 1 103 ? 16.466 2.291 -14.130 1.00 89.25 103 PRO A CA 1
ATOM 797 C C . PRO A 1 103 ? 15.452 1.293 -13.565 1.00 89.25 103 PRO A C 1
ATOM 799 O O . PRO A 1 103 ? 14.746 1.610 -12.607 1.00 89.25 103 PRO A O 1
ATOM 802 N N . LEU A 1 104 ? 15.397 0.076 -14.118 1.00 88.38 104 LEU A N 1
ATOM 803 C CA . LEU A 1 104 ? 14.495 -0.973 -13.647 1.00 88.38 104 LEU A CA 1
ATOM 804 C C . LEU A 1 104 ? 14.876 -1.426 -12.234 1.00 88.38 104 LEU A C 1
ATOM 806 O O . LEU A 1 104 ? 14.029 -1.410 -11.343 1.00 88.38 104 LEU A O 1
ATOM 810 N N . ILE A 1 105 ? 16.151 -1.747 -12.006 1.00 90.94 105 ILE A N 1
ATOM 811 C CA . ILE A 1 105 ? 16.675 -2.146 -10.691 1.00 90.94 105 ILE A CA 1
ATOM 812 C C . ILE A 1 105 ? 16.447 -1.028 -9.668 1.00 90.94 105 ILE A C 1
ATOM 814 O O . ILE A 1 105 ? 15.958 -1.287 -8.567 1.00 90.94 105 ILE A O 1
ATOM 818 N N . TRP A 1 106 ? 16.727 0.223 -10.043 1.00 91.69 106 TRP A N 1
ATOM 819 C CA . TRP A 1 106 ? 16.478 1.374 -9.178 1.00 91.69 106 TRP A CA 1
ATOM 820 C C . TRP A 1 106 ? 14.990 1.533 -8.835 1.00 91.69 106 TRP A C 1
ATOM 822 O O . TRP A 1 106 ? 14.644 1.731 -7.670 1.00 91.69 106 TRP A O 1
ATOM 832 N N . SER A 1 107 ? 14.092 1.375 -9.812 1.00 89.38 107 SER A N 1
ATOM 833 C CA . SER A 1 107 ? 12.645 1.458 -9.580 1.00 89.38 107 SER A CA 1
ATOM 834 C C . SER A 1 107 ? 12.130 0.354 -8.649 1.00 89.38 107 SER A C 1
ATOM 836 O O . SER A 1 107 ? 11.318 0.629 -7.765 1.00 89.38 107 SER A O 1
ATOM 838 N N . ILE A 1 108 ? 12.660 -0.870 -8.775 1.00 89.25 108 ILE A N 1
ATOM 839 C CA . ILE A 1 108 ? 12.347 -1.994 -7.884 1.00 89.25 108 ILE A CA 1
ATOM 840 C C . ILE A 1 108 ? 12.818 -1.679 -6.464 1.00 89.25 108 ILE A C 1
ATOM 842 O O . ILE A 1 108 ? 12.071 -1.880 -5.508 1.00 89.25 108 ILE A O 1
ATOM 846 N N . TRP A 1 109 ? 14.028 -1.137 -6.311 1.00 92.12 109 TRP A N 1
ATOM 847 C CA . TRP A 1 109 ? 14.546 -0.737 -5.005 1.00 92.12 109 TRP A CA 1
ATOM 848 C C . TRP A 1 109 ? 13.682 0.347 -4.346 1.00 92.12 109 TRP A C 1
ATOM 850 O O . TRP A 1 109 ? 13.327 0.217 -3.172 1.00 92.12 109 TRP A O 1
ATOM 860 N N . VAL A 1 110 ? 13.280 1.376 -5.103 1.00 89.44 110 VAL A N 1
ATOM 861 C CA . VAL A 1 110 ? 12.358 2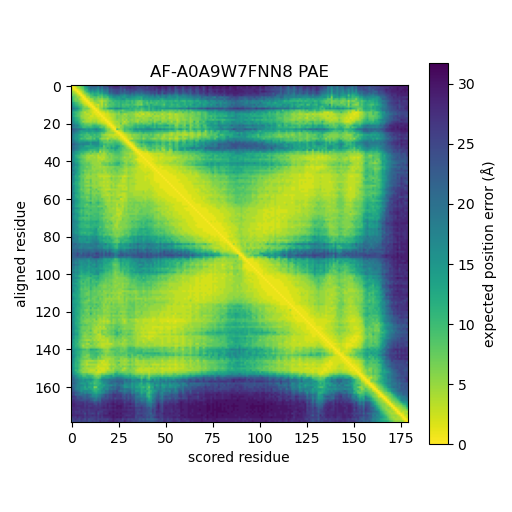.421 -4.627 1.00 89.44 110 VAL A CA 1
ATOM 862 C C . VAL A 1 110 ? 11.029 1.808 -4.189 1.00 89.44 110 VAL A C 1
ATOM 864 O O . VAL A 1 110 ? 10.568 2.106 -3.090 1.00 89.44 110 VAL A O 1
ATOM 867 N N . LEU A 1 111 ? 10.446 0.912 -4.990 1.00 86.25 111 LEU A N 1
ATOM 868 C CA . LEU A 1 111 ? 9.195 0.236 -4.651 1.00 86.25 111 LEU A CA 1
ATOM 869 C C . LEU A 1 111 ? 9.322 -0.574 -3.354 1.00 86.25 111 LEU A C 1
ATOM 871 O O . LEU A 1 111 ? 8.473 -0.450 -2.476 1.00 86.25 111 LEU A O 1
ATOM 875 N N . ILE A 1 112 ? 10.393 -1.357 -3.193 1.00 87.56 112 ILE A N 1
ATOM 876 C CA . ILE A 1 112 ? 10.642 -2.132 -1.967 1.00 87.56 112 ILE A CA 1
ATOM 877 C C . ILE A 1 112 ? 10.754 -1.202 -0.757 1.00 87.56 112 ILE A C 1
ATOM 879 O O . ILE A 1 112 ? 10.157 -1.480 0.285 1.00 87.56 112 ILE A O 1
ATOM 883 N N . LYS A 1 113 ? 11.491 -0.092 -0.879 1.00 88.94 113 LYS A N 1
ATOM 884 C CA . LYS A 1 113 ? 11.643 0.889 0.202 1.00 88.94 113 LYS A CA 1
ATOM 885 C C . LYS A 1 113 ? 10.299 1.516 0.579 1.00 88.94 113 LYS A C 1
ATOM 887 O O . LYS A 1 113 ? 9.985 1.587 1.764 1.00 88.94 113 LYS A O 1
ATOM 892 N N . THR A 1 114 ? 9.486 1.897 -0.406 1.00 86.94 114 THR A N 1
ATOM 893 C CA . THR A 1 114 ? 8.131 2.417 -0.183 1.00 86.94 114 THR A CA 1
ATOM 894 C C . THR A 1 114 ? 7.255 1.389 0.529 1.00 86.94 114 THR A C 1
ATOM 896 O O . THR A 1 114 ? 6.631 1.714 1.535 1.00 86.94 114 THR A O 1
ATOM 899 N N . MET A 1 115 ? 7.252 0.134 0.070 1.00 82.94 115 MET A N 1
ATOM 900 C CA . MET A 1 115 ? 6.434 -0.926 0.665 1.00 82.94 115 MET A CA 1
ATOM 901 C C . MET A 1 115 ? 6.847 -1.254 2.106 1.00 82.94 115 MET A C 1
ATOM 903 O O . MET A 1 115 ? 5.986 -1.543 2.930 1.00 82.94 115 MET A O 1
ATOM 907 N N . LYS A 1 116 ? 8.144 -1.167 2.431 1.00 85.56 116 LYS A N 1
ATOM 908 C CA . LYS A 1 116 ? 8.652 -1.352 3.800 1.00 85.56 116 LYS A CA 1
ATOM 909 C C . LYS A 1 116 ? 8.270 -0.217 4.755 1.00 85.56 116 LYS A C 1
ATOM 911 O O . LYS A 1 116 ? 8.143 -0.480 5.942 1.00 85.56 116 LYS A O 1
ATOM 916 N N . GLY A 1 117 ? 8.088 1.009 4.259 1.00 84.75 117 GLY A N 1
ATOM 917 C CA . GLY A 1 117 ? 7.686 2.166 5.073 1.00 84.75 117 GLY A CA 1
ATOM 918 C C . GLY A 1 117 ? 6.172 2.316 5.270 1.00 84.75 117 GLY A C 1
ATOM 919 O O . GLY A 1 117 ? 5.738 3.106 6.104 1.00 84.75 117 GLY A O 1
ATOM 920 N N . LEU A 1 118 ? 5.351 1.572 4.519 1.00 84.50 118 LEU A N 1
ATOM 921 C CA . LEU A 1 118 ? 3.888 1.628 4.632 1.00 84.50 118 LEU A CA 1
ATOM 922 C C . LEU A 1 118 ? 3.357 1.249 6.027 1.00 84.50 118 LEU A C 1
ATOM 924 O O . LEU A 1 118 ? 2.517 1.995 6.528 1.00 84.50 118 LEU A O 1
ATOM 928 N N . PRO A 1 119 ? 3.815 0.159 6.682 1.00 83.12 119 PRO A N 1
ATOM 929 C CA . PRO A 1 119 ? 3.285 -0.241 7.987 1.00 83.12 119 PRO A CA 1
ATOM 930 C C . PRO A 1 119 ? 3.415 0.849 9.055 1.00 83.12 119 PRO A C 1
ATOM 932 O O . PRO A 1 119 ? 2.489 1.056 9.833 1.00 83.12 119 PRO A O 1
ATOM 935 N N . GLU A 1 120 ? 4.530 1.581 9.057 1.00 84.75 120 GLU A N 1
ATOM 936 C CA . GLU A 1 120 ? 4.780 2.670 10.005 1.00 84.75 120 GLU A CA 1
ATOM 937 C C . GLU A 1 120 ? 3.775 3.811 9.818 1.00 84.75 120 GLU A C 1
ATOM 939 O O . GLU A 1 120 ? 3.107 4.207 10.770 1.00 84.75 120 GLU A O 1
ATOM 944 N N . LYS A 1 121 ? 3.569 4.263 8.574 1.00 83.81 121 LYS A N 1
ATOM 945 C CA . LYS A 1 121 ? 2.581 5.311 8.270 1.00 83.81 121 LYS A CA 1
ATOM 946 C C . LYS A 1 121 ? 1.163 4.906 8.647 1.00 83.81 121 LYS A C 1
ATOM 948 O O . LYS A 1 121 ? 0.396 5.716 9.157 1.00 83.81 121 LYS A O 1
ATOM 953 N N . ILE A 1 122 ? 0.818 3.646 8.408 1.00 83.31 122 ILE A N 1
ATOM 954 C CA . ILE A 1 122 ? -0.508 3.114 8.719 1.00 83.31 122 ILE A CA 1
ATOM 955 C C . ILE A 1 122 ? -0.701 3.056 10.236 1.00 83.31 122 ILE A C 1
ATOM 957 O O . ILE A 1 122 ? -1.747 3.474 10.729 1.00 83.31 122 ILE A O 1
ATOM 961 N N . SER A 1 123 ? 0.326 2.650 10.988 1.00 83.25 123 SER A N 1
ATOM 962 C CA . SER A 1 123 ? 0.304 2.743 12.450 1.00 83.25 123 SER A CA 1
ATOM 963 C C . SER A 1 123 ? 0.097 4.181 12.935 1.00 83.25 123 SER A C 1
ATOM 965 O O . SER A 1 123 ? -0.560 4.359 13.956 1.00 83.25 123 SER A O 1
ATOM 967 N N . THR A 1 124 ? 0.643 5.191 12.252 1.00 88.25 124 THR A N 1
ATOM 968 C CA . THR A 1 124 ? 0.435 6.604 12.611 1.00 88.25 124 THR A CA 1
ATOM 969 C C . THR A 1 124 ? -1.011 7.047 12.378 1.00 88.25 124 THR A C 1
ATOM 971 O O . THR A 1 124 ? -1.588 7.717 13.230 1.00 88.25 124 THR A O 1
ATOM 974 N N . VAL A 1 125 ? -1.640 6.643 11.266 1.00 89.50 125 VAL A N 1
ATOM 975 C CA . VAL A 1 125 ? -3.045 6.997 10.970 1.00 89.50 125 VAL A CA 1
ATOM 976 C C . VAL A 1 125 ? -3.976 6.523 12.088 1.00 89.50 125 VAL A C 1
ATOM 978 O O . VAL A 1 125 ? -4.789 7.301 12.587 1.00 89.50 125 VAL A O 1
ATOM 981 N N . PHE A 1 126 ? -3.820 5.274 12.529 1.00 90.00 126 PHE A N 1
ATOM 982 C CA . PHE A 1 126 ? -4.680 4.650 13.541 1.00 90.00 126 PHE A CA 1
ATOM 983 C C . PHE A 1 126 ? -4.135 4.757 14.973 1.00 90.00 126 PHE A C 1
ATOM 985 O O . PHE A 1 126 ? -4.614 4.068 15.871 1.00 90.00 126 PHE A O 1
ATOM 992 N N . GLU A 1 127 ? -3.146 5.618 15.222 1.00 89.00 127 GLU A N 1
ATOM 993 C CA . GLU A 1 127 ? -2.496 5.724 16.531 1.00 89.00 127 GLU A CA 1
ATOM 994 C C . GLU A 1 127 ? -3.470 6.103 17.652 1.00 89.00 127 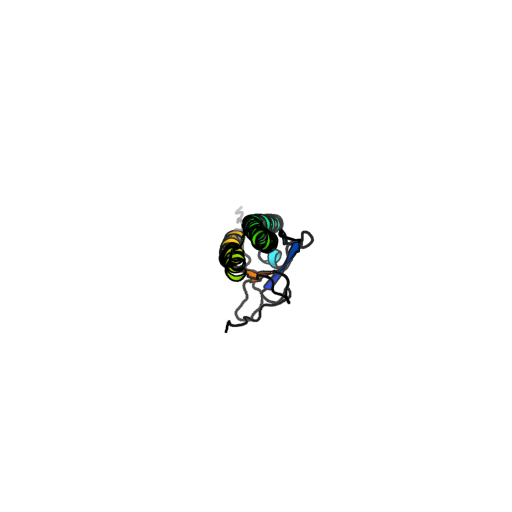GLU A C 1
ATOM 996 O O . GLU A 1 127 ? -3.389 5.558 18.753 1.00 89.00 127 GLU A O 1
ATOM 1001 N N . SER A 1 128 ? -4.454 6.956 17.354 1.00 89.50 128 SER A N 1
ATOM 1002 C CA . SER A 1 128 ? -5.492 7.343 18.312 1.00 89.50 128 SER A CA 1
ATOM 1003 C C . SER A 1 128 ? -6.338 6.163 18.790 1.00 89.50 128 SER A C 1
ATOM 1005 O O . SER A 1 128 ? -6.876 6.226 19.887 1.00 89.50 128 SER A O 1
ATOM 1007 N N . TRP A 1 129 ? -6.435 5.064 18.035 1.00 89.19 129 TRP A N 1
ATOM 1008 C CA . TRP A 1 129 ? -7.195 3.877 18.443 1.00 89.19 129 TRP A CA 1
ATOM 1009 C C . TRP A 1 129 ? -6.428 2.977 19.417 1.00 89.19 129 TRP A C 1
ATOM 1011 O O . TRP A 1 129 ? -7.036 2.131 20.076 1.00 89.19 129 TRP A O 1
ATOM 1021 N N . LYS A 1 130 ? -5.121 3.210 19.614 1.00 87.25 130 LYS A N 1
ATOM 1022 C CA . LYS A 1 130 ? -4.336 2.506 20.640 1.00 87.25 130 LYS A CA 1
ATOM 1023 C C . LYS A 1 130 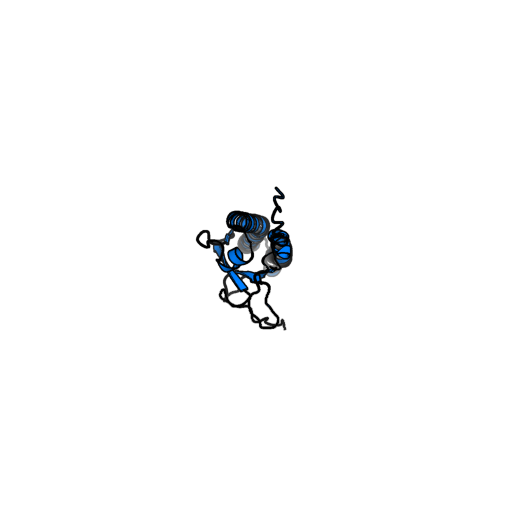? -4.859 2.772 22.051 1.00 87.25 130 LYS A C 1
ATOM 1025 O O . LYS A 1 130 ? -4.733 1.900 22.906 1.00 87.25 130 LYS A O 1
ATOM 1030 N N . VAL A 1 131 ? -5.492 3.924 22.302 1.00 86.12 131 VAL A N 1
ATOM 1031 C CA . VAL A 1 131 ? -6.118 4.227 23.607 1.00 86.12 131 VAL A CA 1
ATOM 1032 C C . VAL A 1 131 ? -7.301 3.300 23.910 1.00 86.12 131 VAL A C 1
ATOM 1034 O O . VAL A 1 131 ? -7.578 3.012 25.070 1.00 86.12 131 VAL A O 1
ATOM 1037 N N . LEU A 1 132 ? -7.949 2.778 22.862 1.00 82.94 132 LEU A N 1
ATOM 1038 C CA . LEU A 1 132 ? -9.006 1.764 22.933 1.00 82.94 132 LEU A CA 1
ATOM 1039 C C . LEU A 1 132 ? -8.425 0.337 22.988 1.00 82.94 132 LEU A C 1
ATOM 1041 O O . LEU A 1 132 ? -9.164 -0.645 23.002 1.00 82.94 132 LEU A O 1
ATOM 1045 N N . GLY A 1 133 ? -7.093 0.212 22.991 1.00 83.38 133 GLY A N 1
ATOM 1046 C CA . GLY A 1 133 ? -6.357 -1.046 22.895 1.00 83.38 133 GLY A CA 1
ATOM 1047 C C . GLY A 1 133 ? -6.448 -1.716 21.520 1.00 83.38 133 GLY A C 1
ATOM 1048 O O . GLY A 1 133 ? -6.106 -2.891 21.394 1.00 83.38 133 GLY A O 1
ATOM 1049 N N . ILE A 1 134 ? -6.896 -0.989 20.492 1.00 86.12 134 ILE A N 1
ATOM 1050 C CA . ILE A 1 134 ? -6.988 -1.487 19.120 1.00 86.12 134 ILE A CA 1
ATOM 1051 C C . ILE A 1 134 ? -5.652 -1.236 18.417 1.00 86.12 134 ILE A C 1
ATOM 1053 O O . ILE A 1 134 ? -5.146 -0.114 18.403 1.00 86.12 134 ILE A O 1
ATOM 1057 N N . THR A 1 135 ? -5.078 -2.277 17.813 1.00 87.38 135 THR A N 1
ATOM 1058 C CA . THR A 1 135 ? -3.832 -2.168 17.033 1.00 87.38 135 THR A CA 1
ATOM 1059 C C . THR A 1 135 ? -4.118 -2.407 15.557 1.00 87.38 135 THR A C 1
ATOM 1061 O O . THR A 1 135 ? -4.695 -3.434 15.208 1.00 87.38 135 THR A O 1
ATOM 1064 N N . ALA A 1 136 ? -3.721 -1.473 14.693 1.00 87.00 136 ALA A N 1
ATOM 1065 C CA . ALA A 1 136 ? -3.859 -1.615 13.246 1.00 87.00 136 ALA A CA 1
ATOM 1066 C C . ALA A 1 136 ? -2.597 -2.236 12.632 1.00 87.00 136 ALA A C 1
ATOM 1068 O O . ALA A 1 136 ? -1.482 -1.789 12.898 1.00 87.00 136 ALA A O 1
ATOM 1069 N N . GLU A 1 137 ? -2.780 -3.230 11.770 1.00 85.94 137 GLU A N 1
ATOM 1070 C CA . GLU A 1 137 ? -1.717 -3.915 11.042 1.00 85.94 137 GLU A CA 1
ATOM 1071 C C . GLU A 1 137 ? -2.057 -3.976 9.551 1.00 85.94 137 GLU A C 1
ATOM 1073 O O . GLU A 1 137 ? -3.150 -4.382 9.151 1.00 85.94 137 GLU A O 1
ATOM 1078 N N . TYR A 1 138 ? -1.105 -3.567 8.712 1.00 83.81 138 TYR A N 1
ATOM 1079 C CA . TYR A 1 138 ? -1.257 -3.632 7.264 1.00 83.81 138 TYR A CA 1
ATOM 1080 C C . TYR A 1 138 ? -0.579 -4.859 6.687 1.00 83.81 138 TYR A C 1
ATOM 1082 O O . TYR A 1 138 ? 0.619 -5.080 6.871 1.00 83.81 138 TYR A O 1
ATOM 1090 N N . TYR A 1 139 ? -1.343 -5.595 5.894 1.00 81.50 139 TYR A N 1
ATOM 1091 C CA . TYR A 1 139 ? -0.885 -6.784 5.211 1.00 81.50 139 TYR A CA 1
ATOM 1092 C C . TYR A 1 139 ? -0.758 -6.480 3.721 1.00 81.50 139 TYR A C 1
ATOM 1094 O O . TYR A 1 139 ? -1.777 -6.384 3.023 1.00 81.50 139 TYR A O 1
ATOM 1102 N N . PRO A 1 140 ? 0.476 -6.325 3.205 1.00 71.81 140 PRO A N 1
ATOM 1103 C CA . PRO A 1 140 ? 0.675 -6.167 1.778 1.00 71.81 140 PRO A CA 1
ATOM 1104 C C . PRO A 1 140 ? 0.171 -7.434 1.081 1.00 71.81 140 PRO A C 1
ATOM 1106 O O . PRO A 1 140 ? 0.525 -8.551 1.457 1.00 71.81 140 PRO A O 1
ATOM 1109 N N . GLY A 1 141 ? -0.697 -7.257 0.085 1.00 73.69 141 GLY A N 1
ATOM 1110 C CA . GLY A 1 141 ? -1.233 -8.373 -0.689 1.00 73.69 141 GLY A CA 1
ATOM 1111 C C . GLY A 1 141 ? -0.119 -9.209 -1.321 1.00 73.69 141 GLY A C 1
ATOM 1112 O O . GLY A 1 141 ? 0.965 -8.707 -1.623 1.00 73.69 141 GLY A O 1
ATOM 1113 N N . SER A 1 142 ? -0.397 -10.488 -1.539 1.00 75.19 142 SER A N 1
ATOM 1114 C CA . SER A 1 142 ? 0.481 -11.423 -2.238 1.00 75.19 142 SER A CA 1
ATOM 1115 C C . SER A 1 142 ? -0.171 -11.917 -3.532 1.00 75.19 142 SER A C 1
ATOM 1117 O O . SER A 1 142 ? -1.317 -11.591 -3.834 1.00 75.19 142 SER A O 1
ATOM 1119 N N . LYS A 1 143 ? 0.529 -12.779 -4.281 1.00 71.44 143 LYS A N 1
ATOM 1120 C CA . LYS A 1 143 ? -0.050 -13.489 -5.436 1.00 71.44 143 LYS A CA 1
ATOM 1121 C C . LYS A 1 143 ? -1.338 -14.252 -5.081 1.00 71.44 143 LYS A C 1
ATOM 1123 O O . LYS A 1 143 ? -2.193 -14.428 -5.940 1.00 71.44 143 LYS A O 1
ATOM 1128 N N . HIS A 1 144 ? -1.466 -14.699 -3.833 1.00 75.62 144 HIS A N 1
ATOM 1129 C CA . HIS A 1 144 ? -2.569 -15.539 -3.362 1.00 75.62 144 HIS A CA 1
ATOM 1130 C C . HIS A 1 144 ? -3.511 -14.810 -2.397 1.00 75.62 144 HIS A C 1
ATOM 1132 O O . HIS A 1 144 ? -4.446 -15.412 -1.881 1.00 75.62 144 HIS A O 1
ATOM 1138 N N . SER A 1 145 ? -3.270 -13.527 -2.118 1.00 74.38 145 SER A N 1
ATOM 1139 C CA . SER A 1 145 ? -4.065 -12.772 -1.155 1.00 74.38 145 SER A CA 1
ATOM 1140 C C . SER A 1 145 ? -4.168 -11.302 -1.521 1.00 74.38 145 SER A C 1
ATOM 1142 O O . SER A 1 145 ? -3.168 -10.634 -1.773 1.00 74.38 145 SER A O 1
ATOM 1144 N N . LYS A 1 146 ? -5.384 -10.760 -1.471 1.00 76.75 146 LYS A N 1
ATOM 1145 C CA . LYS A 1 146 ? -5.584 -9.313 -1.570 1.00 76.75 146 LYS A CA 1
ATOM 1146 C C . LYS A 1 146 ? -4.931 -8.590 -0.376 1.00 76.75 146 LYS A C 1
ATOM 1148 O O . LYS A 1 146 ? -4.808 -9.195 0.698 1.00 76.75 146 LYS A O 1
ATOM 1153 N N . PRO A 1 147 ? -4.498 -7.326 -0.551 1.00 80.50 147 PRO A N 1
ATOM 1154 C CA . PRO A 1 147 ? -4.053 -6.500 0.563 1.00 80.50 147 PRO A CA 1
ATOM 1155 C C . PRO A 1 147 ? -5.188 -6.310 1.569 1.00 80.50 147 PRO A C 1
ATOM 1157 O O . PRO A 1 147 ? -6.368 -6.275 1.211 1.00 80.50 147 PRO A O 1
ATOM 1160 N N . ARG A 1 148 ? -4.824 -6.251 2.847 1.00 82.75 148 ARG A N 1
ATOM 1161 C CA . ARG A 1 148 ? -5.773 -6.233 3.961 1.00 82.75 148 ARG A CA 1
ATOM 1162 C C . ARG A 1 148 ? -5.296 -5.285 5.045 1.00 82.75 148 ARG A C 1
ATOM 1164 O O . ARG A 1 148 ? -4.096 -5.172 5.290 1.00 82.75 148 ARG A O 1
ATOM 1171 N N . LEU A 1 149 ? -6.246 -4.644 5.708 1.00 85.00 149 LEU A N 1
ATOM 1172 C CA . LEU A 1 149 ? -6.009 -3.856 6.907 1.00 85.00 149 LEU A CA 1
ATOM 1173 C C . LEU A 1 149 ? -6.680 -4.581 8.073 1.00 85.00 149 LEU A C 1
ATOM 1175 O O . LEU A 1 149 ? -7.900 -4.721 8.095 1.00 85.00 149 LEU A O 1
ATOM 1179 N N . GLY A 1 150 ? -5.879 -5.115 8.988 1.00 85.75 150 GLY A N 1
ATOM 1180 C CA . GLY A 1 150 ? -6.368 -5.831 10.158 1.00 85.75 150 GLY A CA 1
ATOM 1181 C C . GLY A 1 150 ? -6.346 -4.951 11.397 1.00 85.75 150 GLY A C 1
ATOM 1182 O O . GLY A 1 150 ? -5.382 -4.231 11.633 1.00 85.75 150 GLY A O 1
ATOM 1183 N N . PHE A 1 151 ? -7.384 -5.053 12.213 1.00 87.75 151 PHE A N 1
ATOM 1184 C CA . PHE A 1 151 ? -7.466 -4.430 13.524 1.00 87.75 151 PHE A CA 1
ATOM 1185 C C . PHE A 1 151 ? -7.525 -5.520 14.578 1.00 87.75 151 PHE A C 1
ATOM 1187 O O . PHE A 1 151 ? -8.484 -6.293 14.639 1.00 87.75 151 PHE A O 1
ATOM 1194 N N . LYS A 1 152 ? -6.489 -5.578 15.407 1.00 85.88 152 LYS A N 1
ATOM 1195 C CA . LYS A 1 152 ? -6.432 -6.455 16.565 1.00 85.88 152 LYS A CA 1
ATOM 1196 C C . LYS A 1 152 ? -7.175 -5.798 17.720 1.00 85.88 152 LYS A C 1
ATOM 1198 O O . LYS A 1 152 ? -6.828 -4.687 18.123 1.00 85.88 152 LYS A O 1
ATOM 1203 N N . LEU A 1 153 ? -8.185 -6.485 18.233 1.00 85.12 153 LEU A N 1
ATOM 1204 C CA . LEU A 1 153 ? -8.993 -6.060 19.369 1.00 85.12 153 LEU A CA 1
ATOM 1205 C C . LEU A 1 153 ? -8.373 -6.554 20.690 1.00 85.12 153 LEU A C 1
ATOM 1207 O O . LEU A 1 153 ? -7.757 -7.624 20.714 1.00 85.12 153 LEU A O 1
ATOM 1211 N N . PRO A 1 154 ? -8.566 -5.825 21.802 1.00 79.94 154 PRO A N 1
ATOM 1212 C CA . PRO A 1 154 ? -8.225 -6.309 23.134 1.00 79.94 154 PRO A CA 1
ATOM 1213 C C . PRO A 1 154 ? -8.981 -7.600 23.476 1.00 79.94 154 PRO A C 1
ATOM 1215 O O . PRO A 1 154 ? -10.215 -7.635 23.485 1.00 79.94 154 PRO A O 1
ATOM 1218 N N . THR A 1 155 ? -8.240 -8.652 23.813 1.00 72.88 155 THR A N 1
ATOM 1219 C CA . THR A 1 155 ? -8.779 -9.931 24.296 1.00 72.88 155 THR A CA 1
ATOM 1220 C C . THR A 1 155 ? -8.366 -10.190 25.742 1.00 72.88 155 THR A C 1
ATOM 1222 O O . THR A 1 155 ? -7.236 -9.891 26.125 1.00 72.88 155 THR A O 1
ATOM 1225 N N . ASP A 1 156 ? -9.266 -10.780 26.530 1.00 60.44 156 ASP A N 1
ATOM 1226 C CA . ASP A 1 156 ? -8.977 -11.309 27.868 1.00 60.44 156 ASP A CA 1
ATOM 1227 C C . ASP A 1 156 ? -7.992 -12.490 27.793 1.00 60.44 156 ASP A C 1
ATOM 1229 O O . ASP A 1 156 ? -7.791 -13.079 26.728 1.00 60.44 156 ASP A O 1
ATOM 1233 N N . GLN A 1 157 ? -7.472 -12.934 28.939 1.00 54.50 157 GLN A N 1
ATOM 1234 C CA . GLN A 1 157 ? -6.672 -14.158 29.095 1.00 54.50 157 GLN A CA 1
ATOM 1235 C C . GLN A 1 157 ? -7.374 -15.418 28.554 1.00 54.50 157 GLN A C 1
ATOM 1237 O O . GLN A 1 157 ? -6.721 -16.417 28.264 1.00 54.50 157 GLN A O 1
ATOM 1242 N N . ARG A 1 158 ? -8.701 -15.369 28.384 1.00 56.34 158 ARG A N 1
ATOM 1243 C CA . ARG A 1 158 ? -9.530 -16.433 27.794 1.00 56.34 158 ARG A CA 1
ATOM 1244 C C . ARG A 1 158 ? -9.704 -16.322 26.271 1.00 56.34 158 ARG A C 1
ATOM 1246 O O . ARG A 1 158 ? -10.423 -17.125 25.687 1.00 56.34 158 ARG A O 1
ATOM 1253 N N . GLY A 1 159 ? -9.093 -15.328 25.623 1.00 56.59 159 GLY A N 1
ATOM 1254 C CA . GLY A 1 159 ? -9.230 -15.076 24.182 1.00 56.59 159 GLY A CA 1
ATOM 1255 C C . GLY A 1 159 ? -10.564 -14.438 23.772 1.00 56.59 159 GLY A C 1
ATOM 1256 O O . GLY A 1 159 ? -10.847 -14.311 22.583 1.00 56.59 159 GLY A O 1
ATOM 1257 N N . THR A 1 160 ? -11.391 -14.031 24.737 1.00 57.84 160 THR A N 1
ATOM 1258 C CA . THR A 1 160 ? -12.662 -13.331 24.516 1.00 57.84 160 THR A CA 1
ATOM 1259 C C . THR A 1 160 ? -12.446 -11.825 24.414 1.00 57.84 160 THR A C 1
ATOM 1261 O O . THR A 1 160 ? -11.713 -11.251 25.214 1.00 57.84 160 THR A O 1
ATOM 1264 N N . ASN A 1 161 ? -13.091 -11.175 23.442 1.00 58.03 161 ASN A N 1
ATOM 1265 C CA . ASN A 1 161 ? -13.038 -9.721 23.259 1.00 58.03 161 ASN A CA 1
ATOM 1266 C C . ASN A 1 161 ? -13.578 -9.005 24.509 1.00 58.03 161 ASN A C 1
ATOM 1268 O O . ASN A 1 161 ? -14.729 -9.229 24.883 1.00 58.03 161 ASN A O 1
ATOM 1272 N N . VAL A 1 162 ? -12.782 -8.132 25.131 1.00 58.66 162 VAL A N 1
ATOM 1273 C CA . VAL A 1 162 ? -13.221 -7.343 26.295 1.00 58.66 162 VAL A CA 1
ATOM 1274 C C . VAL A 1 162 ? -13.436 -5.910 25.851 1.00 58.66 162 VAL A C 1
ATOM 1276 O O . VAL A 1 162 ? -12.487 -5.130 25.784 1.00 58.66 162 VAL A O 1
ATOM 1279 N N . ALA A 1 163 ? -14.685 -5.555 25.551 1.00 57.72 163 ALA A N 1
ATOM 1280 C CA . ALA A 1 163 ? -15.054 -4.158 25.374 1.00 57.72 163 ALA A CA 1
ATOM 1281 C C . ALA A 1 163 ? -14.802 -3.430 26.703 1.00 57.72 163 ALA A C 1
ATOM 1283 O O . ALA A 1 163 ? -15.485 -3.665 27.702 1.00 57.72 163 ALA A O 1
ATOM 1284 N N . ARG A 1 164 ? -13.766 -2.587 26.743 1.00 54.50 164 ARG A N 1
ATOM 1285 C CA . ARG A 1 164 ? -13.423 -1.804 27.930 1.00 54.50 164 ARG A CA 1
ATOM 1286 C C . ARG A 1 164 ? -14.337 -0.582 27.963 1.00 54.50 164 ARG A C 1
ATOM 1288 O O . ARG A 1 164 ? -13.946 0.504 27.549 1.00 54.50 164 ARG A O 1
ATOM 1295 N N . PHE A 1 165 ? -15.572 -0.766 28.419 1.00 50.62 165 PHE A N 1
ATOM 1296 C CA . PHE A 1 165 ? -16.426 0.374 28.735 1.00 50.62 165 PHE A CA 1
ATOM 1297 C C . PHE A 1 165 ? -15.769 1.162 29.875 1.00 50.62 165 PHE A C 1
ATOM 1299 O O . PHE A 1 165 ? -15.358 0.547 30.866 1.00 50.62 165 PHE A O 1
ATOM 1306 N N . PRO A 1 166 ? -15.642 2.498 29.779 1.00 45.25 166 PRO A N 1
ATOM 1307 C CA . PRO A 1 166 ? -15.334 3.287 30.956 1.00 45.25 166 PRO A CA 1
ATOM 1308 C C . PRO A 1 166 ? -16.467 3.034 31.946 1.00 45.25 166 PRO A C 1
ATOM 1310 O O . PRO A 1 166 ? -17.632 3.285 31.644 1.00 45.25 166 PRO A O 1
ATOM 1313 N N . SER A 1 167 ? -16.136 2.476 33.108 1.00 44.84 167 SER A N 1
ATOM 1314 C CA . SER A 1 167 ? -17.065 2.385 34.222 1.00 44.84 167 SER A CA 1
ATOM 1315 C C . SER A 1 167 ? -17.485 3.809 34.563 1.00 44.84 167 SER A C 1
ATOM 1317 O O . SER A 1 167 ? -16.748 4.535 35.230 1.00 44.84 167 SER A O 1
ATOM 1319 N N . THR A 1 168 ? -18.644 4.237 34.073 1.00 42.81 168 THR A N 1
ATOM 1320 C CA . THR A 1 168 ? -19.336 5.395 34.617 1.00 42.81 168 THR A CA 1
ATOM 1321 C C . THR A 1 168 ? -19.666 5.023 36.049 1.00 42.81 168 THR A C 1
ATOM 1323 O O . THR A 1 168 ? -20.644 4.327 36.313 1.00 42.81 168 THR A O 1
ATOM 1326 N N . SER A 1 169 ? -18.801 5.419 36.978 1.00 44.06 169 SER A N 1
ATOM 1327 C CA . SER A 1 169 ? -19.124 5.457 38.391 1.00 44.06 169 SER A CA 1
ATOM 1328 C C . SER A 1 169 ? -20.281 6.439 38.538 1.00 44.06 169 SER A C 1
ATOM 1330 O O . SER A 1 169 ? -20.080 7.646 38.654 1.00 44.06 169 SER A O 1
ATOM 1332 N N . SER A 1 170 ? -21.505 5.928 38.451 1.00 46.41 170 SER A N 1
ATOM 1333 C CA . SER A 1 170 ? -22.708 6.645 38.829 1.00 46.41 170 SER A CA 1
ATOM 1334 C C . SER A 1 170 ? -22.645 6.857 40.338 1.00 46.41 170 SER A C 1
ATOM 1336 O O . SER A 1 170 ? -23.103 6.022 41.117 1.00 46.41 170 SER A O 1
ATOM 1338 N N . SER A 1 171 ? -22.021 7.951 40.767 1.00 46.97 171 SER A N 1
ATOM 1339 C CA . SER A 1 171 ? -22.162 8.451 42.126 1.00 46.97 171 SER A CA 1
ATOM 1340 C C . SER A 1 171 ? -23.599 8.948 42.279 1.00 46.97 171 SER A C 1
ATOM 1342 O O . SER A 1 171 ? -23.907 10.095 41.960 1.00 46.97 171 SER A O 1
ATOM 1344 N N . SER A 1 172 ? -24.501 8.060 42.703 1.00 46.69 172 SER A N 1
ATOM 1345 C CA . SER A 1 172 ? -25.858 8.423 43.102 1.00 46.69 172 SER A CA 1
ATOM 1346 C C . SER A 1 172 ? -25.802 9.127 44.460 1.00 46.69 172 SER A C 1
ATOM 1348 O O . SER A 1 172 ? -26.011 8.526 45.513 1.00 46.69 172 SER A O 1
ATOM 1350 N N . SER A 1 173 ? -25.470 10.411 44.458 1.00 48.84 173 SER A N 1
ATOM 1351 C CA . SER A 1 173 ? -25.703 11.288 45.600 1.00 48.84 173 SER A CA 1
ATOM 1352 C C . SER A 1 173 ? -27.183 11.673 45.609 1.00 48.84 173 SER A C 1
ATOM 1354 O O . SER A 1 173 ? -27.598 12.651 44.993 1.00 48.84 173 SER A O 1
ATOM 1356 N N . SER A 1 174 ? -27.996 10.865 46.291 1.00 53.19 174 SER A N 1
ATOM 1357 C CA . SER A 1 174 ? -29.374 11.220 46.635 1.00 53.19 174 SER A CA 1
ATOM 1358 C C . SER A 1 174 ? -29.376 12.462 47.538 1.00 53.19 174 SER A C 1
ATOM 1360 O O . SER A 1 174 ? -28.725 12.435 48.585 1.00 53.19 174 SER A O 1
ATOM 1362 N N . PRO A 1 175 ? -30.100 13.543 47.202 1.00 52.78 175 PRO A N 1
ATOM 1363 C CA . PRO A 1 175 ? -30.288 14.653 48.124 1.00 52.78 175 PRO A CA 1
ATOM 1364 C C . PRO A 1 175 ? -31.289 14.248 49.217 1.00 52.78 175 PRO A C 1
ATOM 1366 O O . PRO A 1 175 ? -32.467 14.017 48.947 1.00 52.78 175 PRO A O 1
ATOM 1369 N N . MET A 1 176 ? -30.820 14.157 50.464 1.00 56.66 176 MET A N 1
ATOM 1370 C CA . MET A 1 176 ? -31.690 14.102 51.641 1.00 56.66 176 MET A CA 1
ATOM 1371 C C . MET A 1 176 ? -32.348 15.474 51.826 1.00 56.66 176 MET A C 1
ATOM 1373 O O . MET A 1 176 ? -31.703 16.439 52.233 1.00 56.66 176 MET A O 1
ATOM 1377 N N . PHE A 1 177 ? -33.639 15.556 51.517 1.00 57.66 177 PHE A N 1
ATOM 1378 C CA . PHE A 1 177 ? -34.507 16.641 51.964 1.00 57.66 177 PHE A CA 1
ATOM 1379 C C . PHE A 1 177 ? -34.824 16.428 53.451 1.00 57.66 177 PHE A C 1
ATOM 1381 O O . PHE A 1 177 ? -35.576 15.514 53.786 1.00 57.66 177 PHE A O 1
ATOM 1388 N N . ASN A 1 178 ? -34.279 17.273 54.329 1.00 52.94 178 ASN A N 1
ATOM 1389 C CA . ASN A 1 178 ? -34.801 17.429 55.687 1.00 52.94 178 ASN A CA 1
ATOM 1390 C C . ASN A 1 178 ? -35.925 18.474 55.672 1.00 52.94 178 ASN A C 1
ATOM 1392 O O . ASN A 1 178 ? -35.756 19.558 55.109 1.00 52.94 178 ASN A O 1
ATOM 1396 N N . LYS A 1 179 ? -37.061 18.111 56.270 1.00 62.03 179 LYS A N 1
ATOM 1397 C CA . LYS A 1 179 ? -38.145 19.015 56.668 1.00 62.03 179 LYS A CA 1
ATOM 1398 C C . LYS A 1 179 ? -37.979 19.392 58.131 1.00 62.03 179 LYS A C 1
ATOM 1400 O O . LYS A 1 179 ? -37.491 18.521 58.886 1.00 62.03 179 LYS A O 1
#

Organism: NCBI:txid1714387

Foldseek 3Di:
DDPPPVDDQDADQQKHKFFWDDDPQFTAGDPPDQPPVLCVLLPQDSVLVVVLRVVLRVVLSVLRVVLVVLLVVLVVQLVCQLVVVVVPPPDDSVVSNVVSCPSNVVSVVSNVVSVVCSQVVSQVSCVVCVVSVKGWGWDPADPVGGTMIMIGADADVVSHGDSPDPPPPPPPPDDDDDD

Solvent-accessible surface area (backbone atoms only — not comparable to full-atom values): 10357 Å² total; per-residue (Å²): 137,78,85,79,70,89,69,75,94,57,63,52,86,36,36,44,57,44,62,37,46,72,62,97,64,43,48,37,62,53,86,82,64,63,72,51,70,68,50,44,63,53,68,49,48,64,67,57,48,52,51,48,49,51,50,46,26,53,58,50,30,68,54,45,38,60,37,49,52,45,36,53,49,20,50,52,46,26,56,50,44,44,62,48,43,60,72,74,38,96,59,61,60,68,58,53,46,55,58,30,43,51,52,36,56,50,25,51,51,49,38,52,53,50,62,68,49,45,51,60,56,53,38,58,69,47,46,79,40,44,83,65,48,31,45,63,45,68,43,81,49,56,101,88,40,75,28,32,42,34,34,38,46,42,51,44,101,82,59,46,69,54,64,78,69,80,79,77,78,77,78,80,78,76,84,83,81,82,130